Protein AF-A0A7S7L584-F1 (afdb_monomer_lite)

Organism: NCBI:txid1532552

Secondary structure (DSSP, 8-state):
-EEEEEEETTEEEEEEE-TTS-HHHHHHHTT-----S-SSSSS-TTEEEEEES-EEE-S-S-TTTS-HHHHHTTEEEGGGEEESS-EEEE----------------HHHHHHHS-EETTEE------HHHHHHHHHHHHHHHHHTT---EEEEEETT--EEEEEE-TT--THHHHHHHHHHHHHHHHS--HHHHHHHHTT-HHHHHHHTTSTT---SSSEEEEEETTEEEEEEEEESS-HHHHHHHHHHHHHHHHHHHHHTT-

pLDDT: mean 86.53, std 16.55, range [25.98, 98.88]

Foldseek 3Di:
DAWEWEDDPNDIDIWDDAQVAQQVVRCVVVVHPQFDDDLQQEPLRNKKAWPDADWDFAPRHDCVNPPPVNVVRRIGRSSGIGGPYHIYIYDDPDDDDPPPPPLPQVPVQLVVVFDDDPNDTDDDADDLVLVVQLLVQLVVLCVVVVWFKKKFKAFLVLHTSDIDGGPPFDPVRRLLQSLQFSQCSPSVDFLCCQCVVCVVPVCCNVPVVPPPSRHNAAQKHFQDDSSGRGTIMGMDRDPRVSSNSSSVSSNVSVVVVVVVVVD

Sequence (263 aa):
MYKINFEYADETYEYTCQSEEDVLSAARKNFIPLPTGCRRGGCGMCKVKVVEGKFEHDPLYSKDALTDEEVKEKYALACKVYPSSNIKMVINSSKKEEKKVTPKTNMTNALKDSKWNGGIYERPVLTQKIAARMLDSACQKAKELGILINVAIVDDGANLKSFTRMDESPLLSGTIAQNKAYTAASFGVPTHDWYPMIKDEPSLLHGIVHTDRLVVFGGGIPIKLNGFIIGGIGVSGGTADQDINCASAGLKVFESIIKEERS

Radius of gyration: 25.2 Å; chains: 1; bounding box: 70×31×60 Å

Structure (mmCIF, N/CA/C/O backbone):
data_AF-A0A7S7L584-F1
#
_entry.id   AF-A0A7S7L584-F1
#
loop_
_atom_site.group_PDB
_atom_site.id
_atom_site.type_symbol
_atom_site.label_atom_id
_atom_site.label_alt_id
_atom_site.label_comp_id
_atom_site.label_asym_id
_atom_site.label_entity_id
_atom_site.label_seq_id
_atom_site.pdbx_PDB_ins_code
_atom_site.Cartn_x
_atom_site.Cartn_y
_atom_site.Cartn_z
_atom_site.occupancy
_atom_site.B_iso_or_equiv
_atom_site.auth_seq_id
_atom_site.auth_comp_id
_atom_site.auth_asym_id
_atom_site.auth_atom_id
_atom_site.pdbx_PDB_model_num
ATOM 1 N N . MET A 1 1 ? -45.407 7.959 -20.327 1.00 80.06 1 MET A N 1
ATOM 2 C CA . MET A 1 1 ? -44.725 7.552 -19.080 1.00 80.06 1 MET A CA 1
ATOM 3 C C . MET A 1 1 ? -45.226 6.163 -18.726 1.00 80.06 1 MET A C 1
ATOM 5 O O . MET A 1 1 ? -46.435 5.976 -18.676 1.00 80.06 1 MET A O 1
ATOM 9 N N . TYR A 1 2 ? -44.323 5.202 -18.571 1.00 89.62 2 TYR A N 1
ATOM 10 C CA . TYR A 1 2 ? -44.627 3.785 -18.375 1.00 89.62 2 TYR A CA 1
ATOM 11 C C . TYR A 1 2 ? -44.161 3.325 -16.999 1.00 89.62 2 TYR A C 1
ATOM 13 O O . TYR A 1 2 ? -43.173 3.839 -16.474 1.00 89.62 2 TYR A O 1
ATOM 21 N N . LYS A 1 3 ? -44.871 2.358 -16.421 1.00 89.94 3 LYS A N 1
ATOM 22 C CA . LYS A 1 3 ? -44.512 1.740 -15.144 1.00 89.94 3 LYS A CA 1
ATOM 23 C C . LYS A 1 3 ? -43.586 0.554 -15.369 1.00 89.94 3 LYS A C 1
ATOM 25 O O . LYS A 1 3 ? -43.881 -0.310 -16.197 1.00 89.94 3 LYS A O 1
ATOM 30 N N . ILE A 1 4 ? -42.496 0.515 -14.615 1.00 91.44 4 ILE A N 1
ATOM 31 C CA . ILE A 1 4 ? -41.537 -0.580 -14.609 1.00 91.44 4 ILE A CA 1
ATOM 32 C C . ILE A 1 4 ? -41.582 -1.257 -13.245 1.00 91.44 4 ILE A C 1
ATOM 34 O O . ILE A 1 4 ? -41.363 -0.609 -12.224 1.00 91.44 4 ILE A O 1
ATOM 38 N N . ASN A 1 5 ? -41.841 -2.562 -13.258 1.00 90.44 5 ASN A N 1
ATOM 39 C CA . ASN A 1 5 ? -41.768 -3.433 -12.094 1.00 90.44 5 ASN A CA 1
ATOM 40 C C . ASN A 1 5 ? -40.500 -4.276 -12.185 1.00 90.44 5 ASN A C 1
ATOM 42 O O . ASN A 1 5 ? -40.314 -5.016 -13.154 1.00 90.44 5 ASN A O 1
ATOM 46 N N . PHE A 1 6 ? -39.633 -4.151 -11.189 1.00 89.75 6 PHE A N 1
ATOM 47 C CA . PHE A 1 6 ? -38.354 -4.842 -11.111 1.00 89.75 6 PHE A CA 1
ATOM 48 C C . PHE A 1 6 ? -38.295 -5.705 -9.853 1.00 89.75 6 PHE A C 1
ATOM 50 O O . PHE A 1 6 ? -38.446 -5.188 -8.751 1.00 89.75 6 PHE A O 1
ATOM 57 N N . GLU A 1 7 ? -38.064 -7.006 -10.019 1.00 85.88 7 GLU A N 1
ATOM 58 C CA . GLU A 1 7 ? -37.896 -7.942 -8.901 1.00 85.88 7 GLU A CA 1
ATOM 59 C C . GLU A 1 7 ? -36.418 -8.330 -8.755 1.00 85.88 7 GLU A C 1
ATOM 61 O O . GLU A 1 7 ? -35.783 -8.802 -9.709 1.00 85.88 7 GLU A O 1
ATOM 66 N N . TYR A 1 8 ? -35.873 -8.128 -7.553 1.00 82.94 8 TYR A N 1
ATOM 67 C CA . TYR A 1 8 ? -34.488 -8.439 -7.209 1.00 82.94 8 TYR A CA 1
ATOM 68 C C . TYR A 1 8 ? -34.366 -8.845 -5.739 1.00 82.94 8 TYR A C 1
ATOM 70 O O . TYR A 1 8 ? -34.824 -8.116 -4.867 1.00 82.94 8 TYR A O 1
ATOM 78 N N . ALA A 1 9 ? -33.716 -9.986 -5.475 1.00 71.38 9 ALA A N 1
ATOM 79 C CA . ALA A 1 9 ? -33.442 -10.491 -4.123 1.00 71.38 9 ALA A CA 1
ATOM 80 C C . ALA A 1 9 ? -34.679 -10.493 -3.194 1.00 71.38 9 ALA A C 1
ATOM 82 O O . ALA A 1 9 ? -34.610 -10.018 -2.066 1.00 71.38 9 ALA A O 1
ATOM 83 N N . ASP A 1 10 ? -35.805 -11.011 -3.700 1.00 72.19 10 ASP A N 1
ATOM 84 C CA . ASP A 1 10 ? -37.107 -11.097 -3.016 1.00 72.19 10 ASP A CA 1
ATOM 85 C C . ASP A 1 10 ? -37.799 -9.750 -2.709 1.00 72.19 10 ASP A C 1
ATOM 87 O O . ASP A 1 10 ? -38.872 -9.724 -2.106 1.00 72.19 10 ASP A O 1
ATOM 91 N N . GLU A 1 11 ? -37.257 -8.631 -3.198 1.00 78.94 11 GLU A N 1
ATOM 92 C CA . GLU A 1 11 ? -37.883 -7.308 -3.144 1.00 78.94 11 GLU A CA 1
ATOM 93 C C . GLU A 1 11 ? -38.442 -6.895 -4.515 1.00 78.94 11 GLU A C 1
ATOM 95 O O . GLU A 1 11 ? -37.878 -7.204 -5.570 1.00 78.94 11 GLU A O 1
ATOM 100 N N . THR A 1 12 ? -39.576 -6.184 -4.508 1.00 84.44 12 THR A N 1
ATOM 101 C CA . THR A 1 12 ? -40.207 -5.631 -5.716 1.00 84.44 12 THR A CA 1
ATOM 102 C C . THR A 1 12 ? -40.122 -4.113 -5.700 1.00 84.44 12 THR A C 1
ATOM 104 O O . THR A 1 12 ? -40.563 -3.464 -4.754 1.00 84.44 12 THR A O 1
ATOM 107 N N . TYR A 1 13 ? -39.601 -3.548 -6.783 1.00 86.94 13 TYR A N 1
ATOM 108 C CA . TYR A 1 13 ? -39.442 -2.117 -6.979 1.00 86.94 13 TYR A CA 1
ATOM 109 C C . TYR A 1 13 ? -40.335 -1.641 -8.127 1.00 86.94 13 TYR A C 1
ATOM 111 O O . TYR A 1 13 ? -40.271 -2.189 -9.229 1.00 86.94 13 TYR A O 1
ATOM 119 N N . GLU A 1 14 ? -41.130 -0.596 -7.892 1.00 89.88 14 GLU A N 1
ATOM 120 C CA . GLU A 1 14 ? -41.936 0.070 -8.923 1.00 89.88 14 GLU A CA 1
ATOM 121 C C . GLU A 1 14 ? -41.376 1.474 -9.182 1.00 89.88 14 GLU A C 1
ATOM 123 O O . GLU A 1 14 ? -41.154 2.249 -8.252 1.00 89.88 14 GLU A O 1
ATOM 128 N N . TYR A 1 15 ? -41.151 1.815 -10.450 1.00 91.38 15 TYR A N 1
ATOM 129 C CA . TYR A 1 15 ? -40.732 3.158 -10.855 1.00 91.38 15 TYR A CA 1
ATOM 130 C C . TYR A 1 15 ? -41.269 3.525 -12.237 1.00 91.38 15 TYR A C 1
ATOM 132 O O . TYR A 1 15 ? -41.696 2.677 -13.021 1.00 91.38 15 TYR A O 1
ATOM 140 N N . THR A 1 16 ? -41.256 4.818 -12.550 1.00 89.56 16 THR A N 1
ATOM 141 C CA . THR A 1 16 ? -41.730 5.336 -13.837 1.00 89.56 16 THR A CA 1
ATOM 142 C C . THR A 1 16 ? -40.578 5.634 -14.787 1.00 89.56 16 THR A C 1
ATOM 144 O O . THR A 1 16 ? -39.579 6.229 -14.387 1.00 89.56 16 THR A O 1
ATOM 147 N N . CYS A 1 17 ? -40.753 5.291 -16.061 1.00 89.69 17 CYS A N 1
ATOM 148 C CA . CYS A 1 17 ? -39.787 5.514 -17.133 1.00 89.69 17 CYS A CA 1
ATOM 149 C C . CYS A 1 17 ? -40.459 6.207 -18.337 1.00 89.69 17 CYS A C 1
ATOM 151 O O . CYS A 1 17 ? -41.650 6.015 -18.606 1.00 89.69 17 CYS A O 1
ATOM 153 N N . GLN A 1 18 ? -39.725 7.065 -19.047 1.00 88.25 18 GLN A N 1
ATOM 154 C CA . GLN A 1 18 ? -40.188 7.706 -20.287 1.00 88.25 18 GLN A CA 1
ATOM 155 C C . GLN A 1 18 ? -39.797 6.859 -21.510 1.00 88.25 18 GLN A C 1
ATOM 157 O O . GLN A 1 18 ? -38.894 6.042 -21.413 1.00 88.25 18 GLN A O 1
ATOM 162 N N . SER A 1 19 ? -40.456 7.042 -22.660 1.00 86.50 19 SER A N 1
ATOM 163 C CA . SER A 1 19 ? -40.117 6.306 -23.898 1.00 86.50 19 SER A CA 1
ATOM 164 C C . SER A 1 19 ? -38.712 6.612 -24.418 1.00 86.50 19 SER A C 1
ATOM 166 O O . SER A 1 19 ? -38.097 5.765 -25.048 1.00 86.50 19 SER A O 1
ATOM 168 N N . GLU A 1 20 ? -38.217 7.824 -24.170 1.00 84.94 20 GLU A N 1
ATOM 169 C CA . GLU A 1 20 ? -36.922 8.319 -24.661 1.00 84.94 20 GLU A CA 1
ATOM 170 C C . GLU A 1 20 ? -35.765 8.031 -23.689 1.00 84.94 20 GLU A C 1
ATOM 172 O O . GLU A 1 20 ? -34.610 8.346 -23.970 1.00 84.94 20 GLU A O 1
ATOM 177 N N . GLU A 1 21 ? -36.064 7.448 -22.527 1.00 89.38 21 GLU A N 1
ATOM 178 C CA . GLU A 1 21 ? -35.088 7.137 -21.489 1.00 89.38 21 GLU A CA 1
ATOM 179 C C . GLU A 1 21 ? -34.921 5.624 -21.359 1.00 89.38 21 GLU A C 1
ATOM 181 O O . GLU A 1 21 ? -35.897 4.875 -21.385 1.00 89.38 21 GLU A O 1
ATOM 186 N N . ASP A 1 22 ? -33.676 5.170 -21.191 1.00 91.38 22 ASP A N 1
ATOM 187 C CA . ASP A 1 22 ? -33.427 3.761 -20.934 1.00 91.38 22 ASP A CA 1
ATOM 188 C C . ASP A 1 22 ? -33.890 3.379 -19.524 1.00 91.38 22 ASP A C 1
ATOM 190 O O . ASP A 1 22 ? -33.763 4.138 -18.554 1.00 91.38 22 ASP A O 1
ATOM 194 N N . VAL A 1 23 ? -34.410 2.162 -19.402 1.00 91.56 23 VAL A N 1
ATOM 195 C CA . VAL A 1 23 ? -35.004 1.671 -18.157 1.00 91.56 23 VAL A CA 1
ATOM 196 C C . VAL A 1 23 ? -34.008 1.713 -16.990 1.00 91.56 23 VAL A C 1
ATOM 198 O O . VAL A 1 23 ? -34.390 2.009 -15.856 1.00 91.56 23 VAL A O 1
ATOM 201 N N . LEU A 1 24 ? -32.714 1.519 -17.254 1.00 91.62 24 LEU A N 1
ATOM 202 C CA . LEU A 1 24 ? -31.688 1.631 -16.225 1.00 91.62 24 LEU A CA 1
ATOM 203 C C . LEU A 1 24 ? -31.464 3.075 -15.735 1.00 91.62 24 LEU A C 1
ATOM 205 O O . LEU A 1 24 ? -31.286 3.294 -14.533 1.00 91.62 24 LEU A O 1
ATOM 209 N N . SER A 1 25 ? -31.420 4.064 -16.625 1.00 90.00 25 SER A N 1
ATOM 210 C CA . SER A 1 25 ? -31.273 5.467 -16.217 1.00 90.00 25 SER A CA 1
ATOM 211 C C . SER A 1 25 ? -32.474 5.929 -15.384 1.00 90.00 25 SER A C 1
ATOM 213 O O . SER A 1 25 ? -32.278 6.563 -14.342 1.00 90.00 25 SER A O 1
ATOM 215 N N . ALA A 1 26 ? -33.688 5.498 -15.746 1.00 90.75 26 ALA A N 1
ATOM 216 C CA . ALA A 1 26 ? -34.889 5.743 -14.949 1.00 90.75 26 ALA A CA 1
ATOM 217 C C . ALA A 1 26 ? -34.834 5.056 -13.570 1.00 90.75 26 ALA A C 1
ATOM 219 O O . ALA A 1 26 ? -35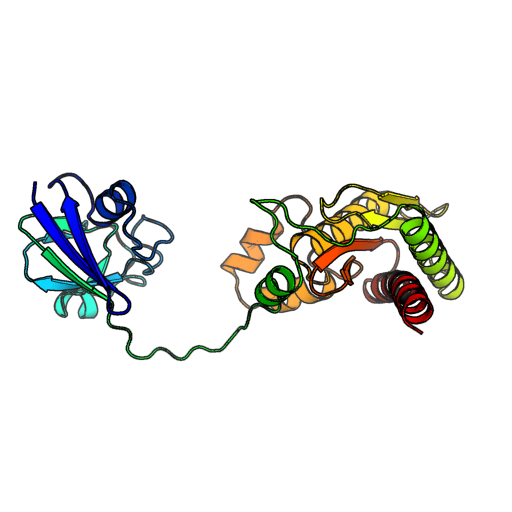.175 5.684 -12.565 1.00 90.75 26 ALA A O 1
ATOM 220 N N . ALA A 1 27 ? -34.343 3.814 -13.490 1.00 90.00 27 ALA A N 1
ATOM 221 C CA . ALA A 1 27 ? -34.142 3.109 -12.221 1.00 90.00 27 ALA A CA 1
ATOM 222 C C . ALA A 1 27 ? -33.223 3.902 -11.278 1.00 90.00 27 ALA A C 1
ATOM 224 O O . ALA A 1 27 ? -33.547 4.120 -10.113 1.00 90.00 27 ALA A O 1
ATOM 225 N N . ARG A 1 28 ? -32.104 4.419 -11.801 1.00 87.06 28 ARG A N 1
ATOM 226 C CA . ARG A 1 28 ? -31.131 5.197 -11.020 1.00 87.06 28 ARG A CA 1
ATOM 227 C C . ARG A 1 28 ? -31.685 6.521 -10.506 1.00 87.06 28 ARG A C 1
ATOM 229 O O . ARG A 1 28 ? -31.410 6.871 -9.364 1.00 87.06 28 ARG A O 1
ATOM 236 N N . LYS A 1 29 ? -32.470 7.242 -11.316 1.00 87.38 29 LYS A N 1
ATOM 237 C CA . LYS A 1 29 ? -33.148 8.477 -10.874 1.00 87.38 29 LYS A CA 1
ATOM 238 C C . LYS A 1 29 ? -34.097 8.228 -9.699 1.00 87.38 29 LYS A C 1
ATOM 240 O O . LYS A 1 29 ? -34.276 9.112 -8.872 1.00 87.38 29 LYS A O 1
ATOM 245 N N . ASN A 1 30 ? -34.668 7.028 -9.630 1.00 85.81 30 ASN A N 1
ATOM 246 C CA . ASN A 1 30 ? -35.575 6.598 -8.569 1.00 85.81 30 ASN A CA 1
ATOM 247 C C . ASN A 1 30 ? -34.870 5.774 -7.473 1.00 85.81 30 ASN A C 1
ATOM 249 O O . ASN A 1 30 ? -35.544 5.143 -6.669 1.00 85.81 30 ASN A O 1
ATOM 253 N N . PHE A 1 31 ? -33.530 5.776 -7.431 1.00 84.00 31 PHE A N 1
ATOM 254 C CA . PHE A 1 31 ? -32.716 5.054 -6.441 1.00 84.00 31 PHE A CA 1
ATOM 255 C C . PHE A 1 31 ? -32.965 3.532 -6.381 1.00 84.00 31 PHE A C 1
ATOM 257 O O . PHE A 1 31 ? -32.746 2.903 -5.349 1.00 84.00 31 PHE A O 1
ATOM 264 N N . ILE A 1 32 ? -33.375 2.923 -7.498 1.00 86.94 32 ILE A N 1
ATOM 265 C CA . ILE A 1 32 ? -33.617 1.479 -7.601 1.00 86.94 32 ILE A CA 1
ATOM 266 C C . ILE A 1 32 ? -32.295 0.733 -7.865 1.00 86.94 32 ILE A C 1
ATOM 268 O O . ILE A 1 32 ? -31.560 1.104 -8.792 1.00 86.94 32 ILE A O 1
ATOM 272 N N . PRO A 1 33 ? -31.972 -0.329 -7.099 1.00 83.44 33 PRO A N 1
ATOM 273 C CA . PRO A 1 33 ? -30.675 -1.006 -7.144 1.00 83.44 33 PRO A CA 1
ATOM 274 C C . PRO A 1 33 ? -30.554 -1.991 -8.321 1.00 83.44 33 PRO A C 1
ATOM 276 O O . PRO A 1 33 ? -30.432 -3.200 -8.142 1.00 83.44 33 PRO A O 1
ATOM 279 N N . LEU A 1 34 ? -30.558 -1.481 -9.556 1.00 85.50 34 LEU A N 1
ATOM 280 C CA . LEU A 1 34 ? -30.311 -2.299 -10.747 1.00 85.50 34 LEU A CA 1
ATOM 281 C C . LEU A 1 34 ? -28.789 -2.486 -10.957 1.00 85.50 34 LEU A C 1
ATOM 283 O O . LEU A 1 34 ? -28.059 -1.487 -10.995 1.00 85.50 34 LEU A O 1
ATOM 287 N N . PRO A 1 35 ? -28.271 -3.721 -11.114 1.00 83.00 35 PRO A N 1
ATOM 288 C CA . PRO A 1 35 ? -26.843 -3.957 -11.324 1.00 83.00 35 PRO A CA 1
ATOM 289 C C . PRO A 1 35 ? -26.310 -3.255 -12.580 1.00 83.00 35 PRO A C 1
ATOM 291 O O . PRO A 1 35 ? -26.890 -3.323 -13.663 1.00 83.00 35 PRO A O 1
ATOM 294 N N . THR A 1 36 ? -25.184 -2.548 -12.458 1.00 80.69 36 THR A N 1
ATOM 295 C CA . THR A 1 36 ? -24.662 -1.705 -13.542 1.00 80.69 36 THR A CA 1
ATOM 296 C C . THR A 1 36 ? -23.157 -1.720 -13.672 1.00 80.69 36 THR A C 1
ATOM 298 O O . THR A 1 36 ? -22.441 -1.706 -12.682 1.00 80.69 36 THR A O 1
ATOM 301 N N . GLY A 1 37 ? -22.687 -1.665 -14.921 1.00 85.38 37 GLY A N 1
ATOM 302 C CA . GLY A 1 37 ? -21.274 -1.497 -15.264 1.00 85.38 37 GLY A CA 1
ATOM 303 C C . GLY A 1 37 ? -21.080 -0.426 -16.328 1.00 85.38 37 GLY A C 1
ATOM 304 O O . GLY A 1 37 ? -21.259 0.758 -16.066 1.00 85.38 37 GLY A O 1
ATOM 305 N N . CYS A 1 38 ? -20.762 -0.844 -17.555 1.00 82.88 38 CYS A N 1
ATOM 306 C CA . CYS A 1 38 ? -20.349 0.040 -18.651 1.00 82.88 38 CYS A CA 1
ATOM 307 C C . CYS A 1 38 ? -21.412 1.035 -19.160 1.00 82.88 38 CYS A C 1
ATOM 309 O O . CYS A 1 38 ? -21.044 2.028 -19.779 1.00 82.88 38 CYS A O 1
ATOM 311 N N . ARG A 1 39 ? -22.715 0.756 -18.968 1.00 84.00 39 ARG A N 1
ATOM 312 C CA . ARG A 1 39 ? -23.865 1.531 -19.503 1.00 84.00 39 ARG A CA 1
ATOM 313 C C . ARG A 1 39 ? -23.889 1.731 -21.028 1.00 84.00 39 ARG A C 1
ATOM 315 O O . ARG A 1 39 ? -24.582 2.609 -21.525 1.00 84.00 39 ARG A O 1
ATOM 322 N N . ARG A 1 40 ? -23.123 0.940 -21.777 1.00 84.31 40 ARG A N 1
ATOM 323 C CA . ARG A 1 40 ? -23.012 1.031 -23.244 1.00 84.31 40 ARG A CA 1
ATOM 324 C C . ARG A 1 40 ? -23.358 -0.279 -23.953 1.00 84.31 40 ARG A C 1
ATOM 326 O O . ARG A 1 40 ? -23.063 -0.427 -25.127 1.00 84.31 40 ARG A O 1
ATOM 333 N N . GLY A 1 41 ? -23.957 -1.236 -23.244 1.00 79.88 41 GLY A N 1
ATOM 334 C CA . GLY A 1 41 ? -24.303 -2.547 -23.799 1.00 79.88 41 GLY A CA 1
ATOM 335 C C . GLY A 1 41 ? -23.126 -3.523 -23.956 1.00 79.88 41 GLY A C 1
ATOM 336 O O . GLY A 1 41 ? -23.246 -4.491 -24.694 1.00 79.88 41 GLY A O 1
ATOM 337 N N . GLY A 1 42 ? -21.988 -3.282 -23.291 1.00 80.88 42 GLY A N 1
ATOM 338 C CA . GLY A 1 42 ? -20.769 -4.098 -23.432 1.00 80.88 42 GLY A CA 1
ATOM 339 C C . GLY A 1 42 ? -20.471 -5.093 -22.300 1.00 80.88 42 GLY A C 1
ATOM 340 O O . GLY A 1 42 ? -19.861 -6.118 -22.553 1.00 80.88 42 GLY A O 1
ATOM 341 N N . CYS A 1 43 ? -20.879 -4.824 -21.052 1.00 80.88 43 CYS A N 1
ATOM 342 C CA . CYS A 1 43 ? -20.451 -5.616 -19.882 1.00 80.88 43 CYS A CA 1
ATOM 343 C C . CYS A 1 43 ? -21.464 -6.661 -19.391 1.00 80.88 43 CYS A C 1
ATOM 345 O O . CYS A 1 43 ? -21.170 -7.381 -18.445 1.00 80.88 43 CYS A O 1
ATOM 347 N N . GLY A 1 44 ? -22.700 -6.663 -19.899 1.00 82.25 44 GLY A N 1
ATOM 348 C CA . GLY A 1 44 ? -23.749 -7.610 -19.485 1.00 82.25 44 GLY A CA 1
ATOM 349 C C . GLY A 1 44 ? -24.290 -7.471 -18.049 1.00 82.25 44 GLY A C 1
ATOM 350 O O . GLY A 1 44 ? -25.319 -8.056 -17.750 1.00 82.25 44 GLY A O 1
ATOM 351 N N . MET A 1 45 ? -23.667 -6.681 -17.163 1.00 85.06 45 MET A N 1
ATOM 352 C CA . MET A 1 45 ? -24.110 -6.552 -15.758 1.00 85.06 45 MET A CA 1
ATOM 353 C C . MET A 1 45 ? -25.570 -6.111 -15.573 1.00 85.06 45 MET A C 1
ATOM 355 O O . MET A 1 45 ? -26.211 -6.554 -14.634 1.00 85.06 45 MET A O 1
ATOM 359 N N . CYS A 1 46 ? -26.122 -5.288 -16.468 1.00 86.50 46 CYS A N 1
ATOM 360 C CA . CYS A 1 46 ? -27.526 -4.862 -16.402 1.00 86.50 46 CYS A CA 1
ATOM 361 C C . CYS A 1 46 ? -28.491 -5.820 -17.124 1.00 86.50 46 CYS A C 1
ATOM 363 O O . CYS A 1 46 ? -29.542 -5.385 -17.601 1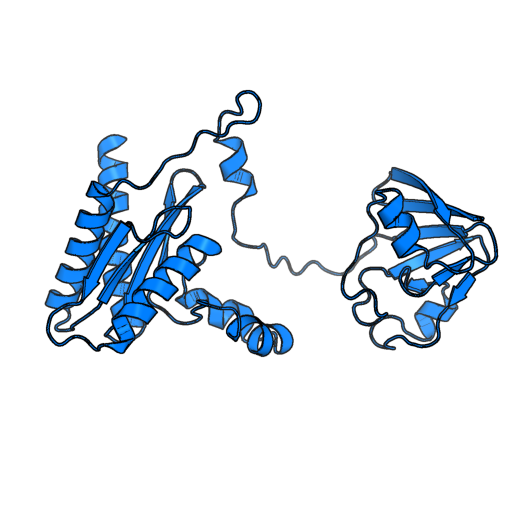.00 86.50 46 CYS A O 1
ATOM 365 N N . LYS A 1 47 ? -28.105 -7.087 -17.314 1.00 90.19 47 LYS A N 1
ATOM 366 C CA . LYS A 1 47 ? -28.938 -8.089 -17.981 1.00 90.19 47 LYS A CA 1
ATOM 367 C C . LYS A 1 47 ? -30.128 -8.433 -17.095 1.00 90.19 47 LYS A C 1
ATOM 369 O O . LYS A 1 47 ? -29.969 -8.824 -15.943 1.00 90.19 47 LYS A O 1
ATOM 374 N N . VAL A 1 48 ? -31.315 -8.299 -17.665 1.00 89.88 48 VAL A N 1
ATOM 375 C CA . VAL A 1 48 ? -32.592 -8.596 -17.020 1.00 89.88 48 VAL A CA 1
ATOM 376 C C . VAL A 1 48 ? -33.426 -9.463 -17.949 1.00 89.88 48 VAL A C 1
ATOM 378 O O . VAL A 1 48 ? -33.270 -9.408 -19.170 1.00 89.88 48 VAL A O 1
ATOM 381 N N . LYS A 1 49 ? -34.323 -10.264 -17.382 1.00 90.88 49 LYS A N 1
ATOM 382 C CA . LYS A 1 49 ? -35.329 -10.992 -18.151 1.00 90.88 49 LYS A CA 1
ATOM 383 C C . LYS A 1 49 ? -36.631 -10.212 -18.122 1.00 90.88 49 LYS A C 1
ATOM 385 O O . LYS A 1 49 ? -37.144 -9.922 -17.043 1.00 90.88 49 LYS A O 1
ATOM 390 N N . VAL A 1 50 ? -37.175 -9.887 -19.289 1.00 89.62 50 VAL A N 1
ATOM 391 C CA . VAL A 1 50 ? -38.474 -9.220 -19.399 1.00 89.62 50 VAL A CA 1
ATOM 392 C C . VAL A 1 50 ? -39.569 -10.282 -19.431 1.00 89.62 50 VAL A C 1
ATOM 394 O O . VAL A 1 50 ? -39.686 -11.056 -20.381 1.00 89.62 50 VAL A O 1
ATOM 397 N N . VAL A 1 51 ? -40.362 -10.334 -18.363 1.00 87.31 51 VAL A N 1
ATOM 398 C CA . VAL A 1 51 ? -41.456 -11.299 -18.196 1.00 87.31 51 VAL A CA 1
ATOM 399 C C . VAL A 1 51 ? -42.704 -10.802 -18.921 1.00 87.31 51 VAL A C 1
ATOM 401 O O . VAL A 1 51 ? -43.346 -11.564 -19.644 1.00 87.31 51 VAL A O 1
ATOM 404 N N . GLU A 1 52 ? -42.999 -9.506 -18.798 1.00 87.00 52 GLU A N 1
ATOM 405 C CA . GLU A 1 52 ? -44.175 -8.871 -19.395 1.00 87.00 52 GLU A CA 1
ATOM 406 C C . GLU A 1 52 ? -43.842 -7.484 -19.946 1.00 87.00 52 GLU A C 1
ATOM 408 O O . GLU A 1 52 ? -42.954 -6.795 -19.442 1.00 87.00 52 GLU A O 1
ATOM 413 N N . GLY A 1 53 ? -44.599 -7.062 -20.957 1.00 88.00 53 GLY A N 1
ATOM 414 C CA . GLY A 1 53 ? -44.460 -5.755 -21.593 1.00 88.00 53 GLY A CA 1
ATOM 415 C C . GLY A 1 53 ? -43.782 -5.790 -22.960 1.00 88.00 53 GLY A C 1
ATOM 416 O O . GLY A 1 53 ? -43.244 -6.806 -23.401 1.00 88.00 53 GLY A O 1
ATOM 417 N N . LYS A 1 54 ? -43.850 -4.650 -23.646 1.00 86.38 54 LYS A N 1
ATOM 418 C CA . LYS A 1 54 ? -43.207 -4.368 -24.926 1.00 86.38 54 LYS A CA 1
ATOM 419 C C . LYS A 1 54 ? -42.112 -3.331 -24.712 1.00 86.38 54 LYS A C 1
ATOM 421 O O . LYS A 1 54 ? -42.279 -2.368 -23.960 1.00 86.38 54 LYS A O 1
ATOM 426 N N . PHE A 1 55 ? -40.995 -3.547 -25.386 1.00 89.31 55 PHE A N 1
ATOM 427 C CA . PHE A 1 55 ? -39.846 -2.663 -25.343 1.00 89.31 55 PHE A CA 1
ATOM 428 C C . PHE A 1 55 ? -39.138 -2.650 -26.688 1.00 89.31 55 PHE A C 1
ATOM 430 O O . PHE A 1 55 ? -39.246 -3.594 -27.471 1.00 89.31 55 PHE A O 1
ATOM 437 N N . GLU A 1 56 ? -38.403 -1.577 -26.923 1.00 86.06 56 GLU A N 1
ATOM 438 C CA . GLU A 1 56 ? -37.456 -1.455 -28.016 1.00 86.06 56 GLU A CA 1
ATOM 439 C C . GLU A 1 56 ? -36.048 -1.636 -27.462 1.00 86.06 56 GLU A C 1
ATOM 441 O O . GLU A 1 56 ? -35.703 -1.123 -26.394 1.00 86.06 56 GLU A O 1
ATOM 446 N N . HIS A 1 57 ? -35.248 -2.420 -28.175 1.00 82.25 57 HIS A N 1
ATOM 447 C CA . HIS A 1 57 ? -33.856 -2.646 -27.830 1.00 82.25 57 HIS A CA 1
ATOM 448 C C . HIS A 1 57 ? -32.986 -1.844 -28.790 1.00 82.25 57 HIS A C 1
ATOM 450 O O . HIS A 1 57 ? -33.088 -2.016 -30.004 1.00 82.25 57 HIS A O 1
ATOM 456 N N . ASP A 1 58 ? -32.111 -0.996 -28.256 1.00 82.31 58 ASP A N 1
ATOM 457 C CA . ASP A 1 58 ? -31.104 -0.310 -29.064 1.00 82.31 58 ASP A CA 1
ATOM 458 C C . ASP A 1 58 ? -30.183 -1.372 -29.698 1.00 82.31 58 ASP A C 1
ATOM 460 O O . ASP A 1 58 ? -29.648 -2.210 -28.965 1.00 82.31 58 ASP A O 1
ATOM 464 N N . PRO A 1 59 ? -30.017 -1.402 -31.035 1.00 75.06 59 PRO A N 1
ATOM 465 C CA . PRO A 1 59 ? -29.232 -2.426 -31.725 1.00 75.06 59 PRO A CA 1
ATOM 466 C C . PRO A 1 59 ? -27.724 -2.339 -31.440 1.00 75.06 59 PRO A C 1
ATOM 468 O O . PRO A 1 59 ? -26.987 -3.267 -31.768 1.00 75.06 59 PRO A O 1
ATOM 471 N N . LEU A 1 60 ? -27.241 -1.251 -30.830 1.00 77.38 60 LEU A N 1
ATOM 472 C CA . LEU A 1 60 ? -25.828 -1.045 -30.516 1.00 77.38 60 LEU A CA 1
ATOM 473 C C . LEU A 1 60 ? -25.456 -1.659 -29.157 1.00 77.38 60 LEU A C 1
ATOM 475 O O . LEU A 1 60 ? -25.415 -0.975 -28.128 1.00 77.38 60 LEU A O 1
ATOM 479 N N . TYR A 1 61 ? -25.144 -2.955 -29.156 1.00 80.88 61 TYR A N 1
ATOM 480 C CA . TYR A 1 61 ? -24.614 -3.685 -27.999 1.00 80.88 61 TYR A CA 1
ATOM 481 C C . TYR A 1 61 ? -23.659 -4.808 -28.426 1.00 80.88 61 TYR A C 1
ATOM 483 O O . TYR A 1 61 ? -23.635 -5.219 -29.584 1.00 80.88 61 TYR A O 1
ATOM 491 N N . SER A 1 62 ? -22.841 -5.293 -27.488 1.00 78.00 62 SER A N 1
ATOM 492 C CA . SER A 1 62 ? -21.942 -6.418 -27.755 1.00 78.00 62 SER A CA 1
ATOM 493 C C . SER A 1 62 ? -22.709 -7.738 -27.722 1.00 78.00 62 SER A C 1
ATOM 495 O O . SER A 1 62 ? -23.422 -8.012 -26.753 1.00 78.00 62 SER A O 1
ATOM 497 N N . LYS A 1 63 ? -22.488 -8.595 -28.725 1.00 79.25 63 LYS A N 1
ATOM 498 C CA . LYS A 1 63 ? -23.013 -9.970 -28.744 1.00 79.25 63 LYS A CA 1
ATOM 499 C C . LYS A 1 63 ? -22.449 -10.843 -27.619 1.00 79.25 63 LYS A C 1
ATOM 501 O O . LYS A 1 63 ? -23.084 -11.821 -27.241 1.00 79.25 63 LYS A O 1
ATOM 506 N N . ASP A 1 64 ? -21.314 -10.453 -27.038 1.00 75.88 64 ASP A N 1
ATOM 507 C CA . ASP A 1 64 ? -20.756 -11.107 -25.848 1.00 75.88 64 ASP A CA 1
ATOM 508 C C . ASP A 1 64 ? -21.564 -10.775 -24.581 1.00 75.88 64 ASP A C 1
ATOM 510 O O . ASP A 1 64 ? -21.582 -11.542 -23.619 1.00 75.88 64 ASP A O 1
ATOM 514 N N . ALA A 1 65 ? -22.240 -9.619 -24.563 1.00 75.62 65 ALA A N 1
ATOM 515 C CA . ALA A 1 65 ? -23.039 -9.166 -23.427 1.00 75.62 65 ALA A CA 1
ATOM 516 C C . ALA A 1 65 ? -24.472 -9.714 -23.457 1.00 75.62 65 ALA A C 1
ATOM 518 O O . ALA A 1 65 ? -25.035 -9.995 -22.395 1.00 75.62 65 ALA A O 1
ATOM 519 N N . LEU A 1 66 ? -25.056 -9.844 -24.649 1.00 79.12 66 LEU A N 1
ATOM 520 C CA . LEU A 1 66 ? -26.383 -10.406 -24.880 1.00 79.12 66 LEU A CA 1
ATOM 521 C C . LEU A 1 66 ? -26.360 -11.182 -26.201 1.00 79.12 66 LEU A C 1
ATOM 523 O O . LEU A 1 66 ? -26.159 -10.588 -27.260 1.00 79.12 66 LEU A O 1
ATOM 527 N N . THR A 1 67 ? -26.534 -12.500 -26.133 1.00 82.62 67 THR A N 1
ATOM 528 C CA . THR A 1 67 ? -26.488 -13.350 -27.330 1.00 82.62 67 THR A CA 1
ATOM 529 C C . THR A 1 67 ? -27.821 -13.331 -28.078 1.00 82.62 67 THR A C 1
ATOM 531 O O . THR A 1 67 ? -28.878 -13.084 -27.496 1.00 82.62 67 THR A O 1
ATOM 534 N N . ASP A 1 68 ? -27.801 -13.659 -29.374 1.00 79.50 68 ASP A N 1
ATOM 535 C CA . ASP A 1 68 ? -29.021 -13.727 -30.196 1.00 79.50 68 ASP A CA 1
ATOM 536 C C . ASP A 1 68 ? -30.018 -14.796 -29.680 1.00 79.50 68 ASP A C 1
ATOM 538 O O . ASP A 1 68 ? -31.221 -14.713 -29.934 1.00 79.50 68 ASP A O 1
ATOM 542 N N . GLU A 1 69 ? -29.534 -15.799 -28.939 1.00 77.06 69 GLU A N 1
ATOM 543 C CA . GLU A 1 69 ? -30.355 -16.805 -28.251 1.00 77.06 69 GLU A CA 1
ATOM 544 C C . GLU A 1 69 ? -31.039 -16.222 -27.007 1.00 77.06 69 GLU A C 1
ATOM 546 O O . GLU A 1 69 ? -32.250 -16.362 -26.845 1.00 77.06 69 GLU A O 1
ATOM 551 N N . GLU A 1 70 ? -30.302 -15.480 -26.178 1.00 80.75 70 GLU A N 1
ATOM 552 C CA . GLU A 1 70 ? -30.841 -14.814 -24.988 1.00 80.75 70 GLU A CA 1
ATOM 553 C C . GLU A 1 70 ? -31.900 -13.755 -25.352 1.00 80.75 70 GLU A C 1
ATOM 555 O O . GLU A 1 70 ? -32.913 -13.625 -24.661 1.00 80.75 70 GLU A O 1
ATOM 560 N N . VAL A 1 71 ? -31.732 -13.047 -26.477 1.00 81.25 71 VAL A N 1
ATOM 561 C CA . VAL A 1 71 ? -32.749 -12.116 -27.005 1.00 81.25 71 VAL A CA 1
ATOM 562 C C . VAL A 1 71 ? -34.060 -12.845 -27.319 1.00 81.25 71 VAL A C 1
ATOM 564 O O . VAL A 1 71 ? -35.138 -12.356 -26.970 1.00 81.25 71 VAL A O 1
ATOM 567 N N . LYS A 1 72 ? -33.996 -14.038 -27.931 1.00 80.19 72 LYS A N 1
ATOM 568 C CA . LYS A 1 72 ? -35.188 -14.865 -28.210 1.00 80.19 72 LYS A CA 1
ATOM 569 C C . LYS A 1 72 ? -35.867 -15.340 -26.924 1.00 80.19 72 LYS A C 1
ATOM 571 O O . LYS A 1 72 ? -37.090 -15.457 -26.888 1.00 80.19 72 LYS A O 1
ATOM 576 N N . GLU A 1 73 ? -35.098 -15.541 -25.858 1.00 79.44 73 GLU A N 1
ATOM 577 C CA . GLU A 1 73 ? -35.594 -15.885 -24.520 1.00 79.44 73 GLU A CA 1
ATOM 578 C C . GLU A 1 73 ? -36.088 -14.679 -23.693 1.00 79.44 73 GLU A C 1
ATOM 580 O O . GLU A 1 73 ? -36.408 -14.824 -22.506 1.00 79.44 73 GLU A O 1
ATOM 585 N N . LYS A 1 74 ? -36.211 -13.500 -24.321 1.00 84.44 74 LYS A N 1
ATOM 586 C CA . LYS A 1 74 ? -36.640 -12.228 -23.713 1.00 84.44 74 LYS A CA 1
ATOM 587 C C . LYS A 1 74 ? -35.678 -11.671 -22.659 1.00 84.44 74 LYS A C 1
ATOM 589 O O . LYS A 1 74 ? -36.097 -10.925 -21.768 1.00 84.44 74 LYS A O 1
ATOM 594 N N . TYR A 1 75 ? -34.393 -11.998 -22.744 1.00 87.50 75 TYR A N 1
ATOM 595 C CA . TYR A 1 75 ? -33.376 -11.247 -22.018 1.00 87.50 75 TYR A CA 1
ATOM 596 C C . TYR A 1 75 ? -33.067 -9.945 -22.743 1.00 87.50 75 TYR A C 1
ATOM 598 O O . TYR A 1 75 ? -33.069 -9.867 -23.971 1.00 87.50 75 TYR A O 1
ATOM 606 N N . ALA A 1 76 ? -32.794 -8.913 -21.959 1.00 89.00 76 ALA A N 1
ATOM 607 C CA . ALA A 1 76 ? -32.467 -7.600 -22.467 1.00 89.00 76 ALA A CA 1
ATOM 608 C C . ALA A 1 76 ? -31.461 -6.906 -21.547 1.00 89.00 76 ALA A C 1
ATOM 610 O O . ALA A 1 76 ? -31.353 -7.209 -20.356 1.00 89.00 76 ALA A O 1
ATOM 611 N N . LEU A 1 77 ? -30.711 -5.954 -22.096 1.00 89.25 77 LEU A N 1
ATOM 612 C CA . LEU A 1 77 ? -29.801 -5.126 -21.313 1.00 89.25 77 LEU A CA 1
ATOM 613 C C . LEU A 1 77 ? -30.548 -3.871 -20.874 1.00 89.25 77 LEU A C 1
ATOM 615 O O . LEU A 1 77 ? -30.820 -3.016 -21.705 1.00 89.25 77 LEU A O 1
ATOM 619 N N . ALA A 1 78 ? -30.822 -3.700 -19.579 1.00 89.81 78 ALA A N 1
ATOM 620 C CA . ALA A 1 78 ? -31.610 -2.561 -19.090 1.00 89.81 78 ALA A CA 1
ATOM 621 C C . ALA A 1 78 ? -31.038 -1.182 -19.502 1.00 89.81 78 ALA A C 1
ATOM 623 O O . ALA A 1 78 ? -31.794 -0.227 -19.638 1.00 89.81 78 ALA A O 1
ATOM 624 N N . CYS A 1 79 ? -29.725 -1.087 -19.767 1.00 88.12 79 CYS A N 1
ATOM 625 C CA . CYS A 1 79 ? -29.064 0.119 -20.298 1.00 88.12 79 CYS A CA 1
ATOM 626 C C . CYS A 1 79 ? -29.317 0.415 -21.788 1.00 88.12 79 CYS A C 1
ATOM 628 O O . CYS A 1 79 ? -28.800 1.400 -22.308 1.00 88.12 79 CYS A O 1
ATOM 630 N N . LYS A 1 80 ? -30.032 -0.471 -22.484 1.00 89.62 80 LYS A N 1
ATOM 631 C CA . LYS A 1 80 ? -30.334 -0.431 -23.923 1.00 89.62 80 LYS A CA 1
ATOM 632 C C . LYS A 1 80 ? -31.807 -0.726 -24.214 1.00 89.62 80 LYS A C 1
ATOM 634 O O . LYS A 1 80 ? -32.166 -0.977 -25.358 1.00 89.62 80 LYS A O 1
ATOM 639 N N . VAL A 1 81 ? -32.647 -0.707 -23.181 1.00 90.19 81 VAL A N 1
ATOM 640 C CA . VAL A 1 81 ? -34.078 -1.008 -23.266 1.00 90.19 81 VAL A CA 1
ATOM 641 C C . VAL A 1 81 ? -34.865 0.276 -23.095 1.00 90.19 81 VAL A C 1
ATOM 643 O O . VAL A 1 81 ? -34.707 0.955 -22.082 1.00 90.19 81 VAL A O 1
ATOM 646 N N . TYR A 1 82 ? -35.748 0.544 -24.051 1.00 91.12 82 TYR A N 1
ATOM 647 C CA . TYR A 1 82 ? -36.661 1.680 -24.063 1.00 91.12 82 TYR A CA 1
ATOM 648 C C . TYR A 1 82 ? -38.105 1.164 -24.019 1.00 91.12 82 TYR A C 1
ATOM 650 O O . TYR A 1 82 ? -38.484 0.323 -24.840 1.00 91.12 82 TYR A O 1
ATOM 658 N N . PRO A 1 83 ? -38.928 1.585 -23.047 1.00 90.12 83 PRO A N 1
ATOM 659 C CA . PRO A 1 83 ? -40.267 1.035 -22.884 1.00 90.12 83 PRO A CA 1
ATOM 660 C C . PRO A 1 83 ? -41.258 1.583 -23.916 1.00 90.12 83 PRO A C 1
ATOM 662 O O . PRO A 1 83 ? -41.376 2.794 -24.100 1.00 90.12 83 PRO A O 1
ATOM 665 N N . SER A 1 84 ? -42.041 0.685 -24.522 1.00 88.81 84 SER A N 1
ATOM 666 C CA . SER A 1 84 ? -43.222 1.021 -25.338 1.00 88.81 84 SER A CA 1
ATOM 667 C C . SER A 1 84 ? -44.544 0.611 -24.671 1.00 88.81 84 SER A C 1
ATOM 669 O O . SER A 1 84 ? -45.626 0.962 -25.140 1.00 88.81 84 SER A O 1
ATOM 671 N N . SER A 1 85 ? -44.475 -0.094 -23.538 1.00 90.62 85 SER A N 1
ATOM 672 C CA . SER A 1 85 ? -45.581 -0.312 -22.602 1.00 90.62 85 SER A CA 1
ATOM 673 C C . SER A 1 85 ? -45.055 -0.397 -21.166 1.00 90.62 85 SER A C 1
ATOM 675 O O . SER A 1 85 ? -43.856 -0.275 -20.928 1.00 90.62 85 SER A O 1
ATOM 677 N N . ASN A 1 86 ? -45.936 -0.663 -20.196 1.00 91.44 86 ASN A N 1
ATOM 678 C CA . ASN A 1 86 ? -45.496 -1.082 -18.862 1.00 91.44 86 ASN A CA 1
ATOM 679 C C . ASN A 1 86 ? -44.697 -2.390 -18.968 1.00 91.44 86 ASN A C 1
ATOM 681 O O . ASN A 1 86 ? -45.065 -3.251 -19.775 1.00 91.44 86 ASN A O 1
ATOM 685 N N . ILE A 1 87 ? -43.624 -2.520 -18.185 1.00 90.88 87 ILE A N 1
ATOM 686 C CA . ILE A 1 87 ? -42.691 -3.655 -18.239 1.00 90.88 87 ILE A CA 1
ATOM 687 C C . ILE A 1 87 ? -42.581 -4.302 -16.864 1.00 90.88 87 ILE A C 1
ATOM 689 O O . ILE A 1 87 ? -42.419 -3.608 -15.861 1.00 90.88 87 ILE A O 1
ATOM 693 N N . LYS A 1 88 ? -42.591 -5.635 -16.831 1.00 89.94 88 LYS A N 1
ATOM 694 C CA . LYS A 1 88 ? -42.187 -6.428 -15.669 1.00 89.94 88 LYS A CA 1
ATOM 695 C C . LYS A 1 88 ? -40.897 -7.172 -15.987 1.00 89.94 88 LYS A C 1
ATOM 697 O O . LYS A 1 88 ? -40.834 -7.915 -16.968 1.00 89.94 88 LYS A O 1
ATOM 702 N N . MET A 1 89 ? -39.874 -6.979 -15.165 1.00 90.12 89 MET A N 1
ATOM 703 C CA . MET A 1 89 ? -38.553 -7.567 -15.358 1.00 90.12 89 MET A CA 1
ATOM 704 C C . MET A 1 89 ? -37.996 -8.172 -14.074 1.00 90.12 89 MET A C 1
ATOM 706 O O . MET A 1 89 ? -38.235 -7.673 -12.979 1.00 90.12 89 MET A O 1
ATOM 710 N N . VAL A 1 90 ? -37.236 -9.253 -14.234 1.00 89.00 90 VAL A N 1
ATOM 711 C CA . VAL A 1 90 ? -36.679 -10.043 -13.132 1.00 89.00 90 VAL A CA 1
ATOM 712 C C . VAL A 1 90 ? -35.214 -10.372 -13.403 1.00 89.00 90 VAL A C 1
ATOM 714 O O . VAL A 1 90 ? -34.803 -10.535 -14.558 1.00 89.00 90 VAL A O 1
ATOM 717 N N . ILE A 1 91 ? -34.417 -10.507 -12.345 1.00 84.19 91 ILE A N 1
ATOM 718 C CA . ILE A 1 91 ? -33.075 -11.097 -12.425 1.00 84.19 91 ILE A CA 1
ATOM 719 C C . ILE A 1 91 ? -33.158 -12.510 -11.865 1.00 84.19 91 ILE A C 1
ATOM 721 O O . ILE A 1 91 ? -33.360 -12.705 -10.671 1.00 84.19 91 ILE A O 1
ATOM 725 N N . ASN A 1 92 ? -33.005 -13.508 -12.738 1.00 63.28 92 ASN A N 1
ATOM 726 C CA . ASN A 1 92 ? -33.039 -14.904 -12.323 1.00 63.28 92 ASN A CA 1
ATOM 727 C C . ASN A 1 92 ? -31.694 -15.260 -11.670 1.00 63.28 92 ASN A C 1
ATOM 729 O O . ASN A 1 92 ? -30.700 -15.491 -12.362 1.00 63.28 92 ASN A O 1
ATOM 733 N N . SER A 1 93 ? -31.643 -15.287 -10.338 1.00 51.69 93 SER A N 1
ATOM 734 C CA . SER A 1 93 ? -30.506 -15.816 -9.583 1.00 51.69 93 SER A CA 1
ATOM 735 C C . SER A 1 93 ? -30.510 -17.347 -9.673 1.00 51.69 93 SER A C 1
ATOM 737 O O . SER A 1 93 ? -30.957 -18.073 -8.791 1.00 51.69 93 SER A O 1
ATOM 739 N N . SER A 1 94 ? -30.047 -17.897 -10.794 1.00 37.69 94 SER A N 1
ATOM 740 C CA . SER A 1 94 ? -29.887 -19.347 -10.937 1.00 37.69 94 SER A CA 1
ATOM 741 C C . SER A 1 94 ? -28.613 -19.683 -11.701 1.00 37.69 94 SER A C 1
ATOM 743 O O . SER A 1 94 ? -28.589 -19.688 -12.925 1.00 37.69 94 SER A O 1
ATOM 745 N N . LYS A 1 95 ? -27.577 -20.009 -10.917 1.00 36.50 95 LYS A N 1
ATOM 746 C CA . LYS A 1 95 ? -26.338 -20.723 -11.271 1.00 36.50 95 LYS A CA 1
ATOM 747 C C . LYS A 1 95 ? -25.456 -20.097 -12.362 1.00 36.50 95 LYS A C 1
ATOM 749 O O . LYS A 1 95 ? -25.536 -20.455 -13.530 1.00 36.50 95 LYS A O 1
ATOM 754 N N . LYS A 1 96 ? -24.449 -19.339 -11.922 1.00 30.73 96 LYS A N 1
ATOM 755 C CA . LYS A 1 96 ? -23.076 -19.496 -12.427 1.00 30.73 96 LYS A CA 1
ATOM 756 C C . LYS A 1 96 ? -22.135 -19.561 -11.233 1.00 30.73 96 LYS A C 1
ATOM 758 O O . LYS A 1 96 ? -22.234 -18.748 -10.322 1.00 30.73 96 LYS A O 1
ATOM 763 N N . GLU A 1 97 ? -21.318 -20.605 -11.233 1.00 28.89 97 GLU A N 1
ATOM 764 C CA . GLU A 1 97 ? -20.334 -20.947 -10.217 1.00 28.89 97 GLU A CA 1
ATOM 765 C C . GLU A 1 97 ? -19.523 -19.719 -9.807 1.00 28.89 97 GLU A C 1
ATOM 767 O O . GLU A 1 97 ? -18.694 -19.205 -10.558 1.00 28.89 97 GLU A O 1
ATOM 772 N N . GLU A 1 98 ? -19.749 -19.274 -8.575 1.00 27.53 98 GLU A N 1
ATOM 773 C CA . GLU A 1 98 ? -18.783 -18.475 -7.847 1.00 27.53 98 GLU A CA 1
ATOM 774 C C . GLU A 1 98 ? -17.517 -19.326 -7.695 1.00 27.53 98 GLU A C 1
ATOM 776 O O . GLU A 1 98 ? -17.340 -20.056 -6.716 1.00 27.53 98 GLU A O 1
ATOM 781 N N . LYS A 1 99 ? -16.568 -19.202 -8.629 1.00 25.98 99 LYS A N 1
ATOM 782 C CA . LYS A 1 99 ? -15.174 -19.241 -8.193 1.00 25.98 99 LYS A CA 1
ATOM 783 C C . LYS A 1 99 ? -15.053 -18.087 -7.212 1.00 25.98 99 LYS A C 1
ATOM 785 O O . LYS A 1 99 ? -14.937 -16.936 -7.619 1.00 25.98 99 LYS A O 1
ATOM 790 N N . LYS A 1 100 ? -15.169 -18.405 -5.920 1.00 30.09 100 LYS A N 1
ATOM 791 C CA . LYS A 1 100 ? -14.888 -17.503 -4.807 1.00 30.09 100 LYS A CA 1
ATOM 792 C C . LYS A 1 100 ? -13.452 -17.004 -4.947 1.00 30.09 100 LYS A C 1
ATOM 794 O O . LYS A 1 100 ? -12.541 -17.507 -4.301 1.00 30.09 100 LYS A O 1
ATOM 799 N N . VAL A 1 101 ? -13.251 -15.977 -5.759 1.00 33.53 101 VAL A N 1
ATOM 800 C CA . VAL A 1 101 ? -12.209 -14.998 -5.503 1.00 33.53 101 VAL A CA 1
ATOM 801 C C . VAL A 1 101 ? -12.791 -14.132 -4.401 1.00 33.53 101 VAL A C 1
ATOM 803 O O . VAL A 1 101 ? -13.395 -13.093 -4.639 1.00 33.53 101 VAL A O 1
ATOM 806 N N . THR A 1 102 ? -12.707 -14.624 -3.164 1.00 27.47 102 THR A N 1
ATOM 807 C CA . THR A 1 102 ? -12.886 -13.761 -2.000 1.00 27.47 102 THR A CA 1
ATOM 808 C C . THR A 1 102 ? -11.917 -12.593 -2.170 1.00 27.47 102 THR A C 1
ATOM 810 O O . THR A 1 102 ? -10.709 -12.853 -2.236 1.00 27.47 102 THR A O 1
ATOM 813 N N . PRO A 1 103 ? -12.378 -11.332 -2.208 1.00 31.42 103 PRO A N 1
ATOM 814 C CA . PRO A 1 103 ? -11.476 -10.222 -1.983 1.00 31.42 103 PRO A CA 1
ATOM 815 C C . PRO A 1 103 ? -10.925 -10.433 -0.571 1.00 31.42 103 PRO A C 1
ATOM 817 O O . PRO A 1 103 ? -11.677 -10.398 0.404 1.00 31.42 103 PRO A O 1
ATOM 820 N N . LYS A 1 104 ? -9.627 -10.725 -0.437 1.00 36.88 104 LYS A N 1
ATOM 821 C CA . LYS A 1 104 ? -8.941 -10.802 0.864 1.00 36.88 104 LYS A CA 1
ATOM 822 C C . LYS A 1 104 ? -8.738 -9.399 1.450 1.00 36.88 104 LYS A C 1
ATOM 824 O O . LYS A 1 104 ? -7.647 -9.037 1.883 1.00 36.88 104 LYS A O 1
ATOM 829 N N . THR A 1 105 ? -9.800 -8.611 1.501 1.00 38.25 105 THR A N 1
ATOM 830 C CA . THR A 1 105 ? -9.844 -7.342 2.214 1.00 38.25 105 THR A CA 1
ATOM 831 C C . THR A 1 105 ? -10.968 -7.432 3.230 1.00 38.25 105 THR A C 1
ATOM 833 O O . THR A 1 105 ? -12.141 -7.232 2.932 1.00 38.25 105 THR A O 1
ATOM 836 N N . ASN A 1 106 ? -10.576 -7.775 4.457 1.00 38.91 106 ASN A N 1
ATOM 837 C CA . ASN A 1 106 ? -11.404 -7.853 5.659 1.00 38.91 106 ASN A CA 1
ATOM 838 C C . ASN A 1 106 ? -11.970 -6.475 6.084 1.00 38.91 106 ASN A C 1
ATOM 840 O O . ASN A 1 106 ? -11.829 -6.093 7.242 1.00 38.91 106 ASN A O 1
ATOM 844 N N . MET A 1 107 ? -12.613 -5.705 5.200 1.00 36.16 107 MET A N 1
ATOM 845 C CA . MET A 1 107 ? -13.312 -4.481 5.629 1.00 36.16 107 MET A CA 1
ATOM 846 C C . MET A 1 107 ? -14.540 -4.795 6.496 1.00 36.16 107 MET A C 1
ATOM 848 O O . MET A 1 107 ? -14.892 -4.012 7.372 1.00 36.16 107 MET A O 1
ATOM 852 N N . THR A 1 108 ? -15.164 -5.964 6.318 1.00 44.88 108 THR A N 1
ATOM 853 C CA . THR A 1 108 ? -16.365 -6.375 7.068 1.00 44.88 108 THR A CA 1
ATOM 854 C C . THR A 1 108 ? -16.109 -6.706 8.540 1.00 44.88 108 THR A C 1
ATOM 856 O O . THR A 1 108 ? -17.060 -6.716 9.319 1.00 44.88 108 THR A O 1
ATOM 859 N N . ASN A 1 109 ? -14.858 -6.953 8.943 1.00 44.69 109 ASN A N 1
ATOM 860 C CA . ASN A 1 109 ? -14.518 -7.221 10.345 1.00 44.69 109 ASN A CA 1
ATOM 861 C C . ASN A 1 109 ? -14.088 -5.953 11.098 1.00 44.69 109 ASN A C 1
ATOM 863 O O . ASN A 1 109 ? -14.464 -5.800 12.252 1.00 44.69 109 ASN A O 1
ATOM 867 N N . ALA A 1 110 ? -13.407 -5.005 10.444 1.00 49.16 110 ALA A N 1
ATOM 868 C CA . ALA A 1 110 ? -12.957 -3.766 11.090 1.00 49.16 110 ALA A CA 1
ATOM 869 C C . ALA A 1 110 ? -14.127 -2.912 11.623 1.00 49.16 110 ALA A C 1
ATOM 871 O O . ALA A 1 110 ? -14.076 -2.403 12.738 1.00 49.16 110 ALA A O 1
ATOM 872 N N . LEU A 1 111 ? -15.227 -2.815 10.866 1.00 54.12 111 LEU A N 1
ATOM 873 C CA . LEU A 1 111 ? -16.423 -2.070 11.290 1.00 54.12 111 LEU A CA 1
ATOM 874 C C . LEU A 1 111 ? -17.154 -2.705 12.484 1.00 54.12 111 LEU A C 1
ATOM 876 O O . LEU A 1 111 ? -17.866 -2.001 13.196 1.00 54.12 111 LEU A O 1
ATOM 880 N N . LYS A 1 112 ? -16.987 -4.013 12.718 1.00 54.22 112 LYS A N 1
ATOM 881 C CA . LYS A 1 112 ? -17.555 -4.687 13.898 1.00 54.22 112 LYS A CA 1
ATOM 882 C C . LYS A 1 112 ? -16.794 -4.336 15.176 1.00 54.22 112 LYS A C 1
ATOM 884 O O . LYS A 1 112 ? -17.400 -4.309 16.241 1.00 54.22 112 LYS A O 1
ATOM 889 N N . ASP A 1 113 ? -15.500 -4.041 15.052 1.00 53.88 113 ASP A N 1
ATOM 890 C CA . ASP A 1 113 ? -14.615 -3.726 16.176 1.00 53.88 113 ASP A CA 1
ATOM 891 C C . ASP A 1 113 ? -14.624 -2.226 16.541 1.00 53.88 113 ASP A C 1
ATOM 893 O O . ASP A 1 113 ? -14.211 -1.853 17.641 1.00 53.88 113 ASP A O 1
ATOM 897 N N . SER A 1 114 ? -15.115 -1.344 15.658 1.00 59.88 114 SER A N 1
ATOM 898 C CA . SER A 1 114 ? -15.291 0.084 15.962 1.00 59.88 114 SER A CA 1
ATOM 899 C C . SER A 1 114 ? -16.580 0.356 16.739 1.00 59.88 114 SER A C 1
ATOM 901 O O . SER A 1 114 ? -17.671 0.004 16.288 1.00 59.88 114 SER A O 1
ATOM 903 N N . LYS A 1 115 ? -16.485 1.087 17.855 1.00 59.62 115 LYS A N 1
ATOM 904 C CA . LYS A 1 115 ? -17.660 1.664 18.521 1.00 59.62 115 LYS A CA 1
ATOM 905 C C . LYS A 1 115 ? -18.232 2.777 17.643 1.00 59.62 115 LYS A C 1
ATOM 907 O O . LYS A 1 115 ? -17.582 3.798 17.439 1.00 59.62 115 LYS A O 1
ATOM 912 N N . TRP A 1 116 ? -19.436 2.576 17.117 1.00 58.72 116 TRP A N 1
ATOM 913 C CA . TRP A 1 116 ? -20.179 3.634 16.439 1.00 58.72 116 TRP A CA 1
ATOM 914 C C . TRP A 1 116 ? -20.770 4.582 17.484 1.00 58.72 116 TRP A C 1
ATOM 916 O O . TRP A 1 116 ? -21.580 4.162 18.310 1.00 58.72 116 TRP A O 1
ATOM 926 N N . ASN A 1 117 ? -20.372 5.854 17.448 1.00 62.59 117 ASN A N 1
ATOM 927 C CA . ASN A 1 117 ? -20.922 6.890 18.319 1.00 62.59 117 ASN A CA 1
ATOM 928 C C . ASN A 1 117 ? -21.471 8.042 17.470 1.00 62.59 117 ASN A C 1
ATOM 930 O O . ASN A 1 117 ? -20.729 8.939 17.072 1.00 62.59 117 ASN A O 1
ATOM 934 N N . GLY A 1 118 ? -22.759 7.973 17.118 1.00 70.56 118 GLY A N 1
ATOM 935 C CA . GLY A 1 118 ? -23.461 9.065 16.431 1.00 70.56 118 GLY A CA 1
ATOM 936 C C . GLY A 1 118 ? -22.877 9.469 15.068 1.00 70.56 118 GLY A C 1
ATOM 937 O O . GLY A 1 118 ? -22.996 10.627 14.686 1.00 70.56 118 GLY A O 1
ATOM 938 N N . GLY A 1 119 ? -22.229 8.544 14.345 1.00 74.81 119 GLY A N 1
ATOM 939 C CA . GLY A 1 119 ? -21.579 8.811 13.050 1.00 74.81 119 GLY A CA 1
ATOM 940 C C . GLY A 1 119 ? -20.050 8.923 13.090 1.00 74.81 119 GLY A C 1
ATOM 941 O O . GLY A 1 119 ? -19.434 9.103 12.043 1.00 74.81 119 GLY A O 1
ATOM 942 N N . ILE A 1 120 ? -19.429 8.781 14.264 1.00 76.19 120 ILE A N 1
ATOM 943 C CA . ILE A 1 120 ? -17.970 8.785 14.435 1.00 76.19 120 ILE A CA 1
ATOM 944 C C . ILE A 1 120 ? -17.478 7.353 14.678 1.00 76.19 120 ILE A C 1
ATOM 946 O O . ILE A 1 120 ? -18.066 6.615 15.472 1.00 76.19 120 ILE A O 1
ATOM 950 N N . TYR A 1 121 ? -16.392 6.979 13.994 1.00 76.44 121 TYR A N 1
ATOM 951 C CA . TYR A 1 121 ? -15.665 5.731 14.219 1.00 76.44 121 TYR A CA 1
ATOM 952 C C . TYR A 1 121 ? -14.351 6.007 14.945 1.00 76.44 121 TYR A C 1
ATOM 954 O O . TYR A 1 121 ? -13.523 6.781 14.461 1.00 76.44 121 TYR A O 1
ATOM 962 N N . GLU A 1 122 ? -14.131 5.321 16.061 1.00 80.81 122 GLU A N 1
ATOM 963 C CA . GLU A 1 122 ? -12.811 5.232 16.685 1.00 80.81 122 GLU A CA 1
ATOM 964 C C . GLU A 1 122 ? -11.981 4.150 15.988 1.00 80.81 122 GLU A C 1
ATOM 966 O O . GLU A 1 122 ? -12.480 3.060 15.694 1.00 80.81 122 GLU A O 1
ATOM 971 N N . ARG A 1 123 ? -10.707 4.448 15.721 1.00 83.62 123 ARG A N 1
ATOM 972 C CA . ARG A 1 123 ? -9.760 3.496 15.133 1.00 83.62 123 ARG A CA 1
ATOM 973 C C . ARG A 1 123 ? -8.352 3.701 15.701 1.00 83.62 123 ARG A C 1
ATOM 975 O O . ARG A 1 123 ? -8.016 4.826 16.079 1.00 83.62 123 ARG A O 1
ATOM 982 N N . PRO A 1 124 ? -7.510 2.655 15.738 1.00 89.81 124 PRO A N 1
ATOM 983 C CA . PRO A 1 124 ? -6.095 2.822 16.034 1.00 89.81 124 PRO A CA 1
ATOM 984 C C . PRO A 1 124 ? -5.402 3.642 14.941 1.00 89.81 124 PRO A C 1
ATOM 986 O O . PRO A 1 124 ? -5.709 3.499 13.760 1.00 89.81 124 PRO A O 1
ATOM 989 N N . VAL A 1 125 ? -4.434 4.465 15.339 1.00 91.25 125 VAL A N 1
ATOM 990 C CA . VAL A 1 125 ? -3.646 5.305 14.428 1.00 91.25 125 VAL A CA 1
ATOM 991 C C . VAL A 1 125 ? -2.157 5.043 14.615 1.00 91.25 125 VAL A C 1
ATOM 993 O O . VAL A 1 125 ? -1.679 4.849 15.735 1.00 91.25 125 VAL A O 1
ATOM 996 N N . LEU A 1 126 ? -1.405 5.043 13.514 1.00 95.00 126 LEU A N 1
ATOM 997 C CA . LEU A 1 126 ? 0.040 4.847 13.555 1.00 95.00 126 LEU A CA 1
ATOM 998 C C . LEU A 1 126 ? 0.744 6.116 14.056 1.00 95.00 126 LEU A C 1
ATOM 1000 O O . LEU A 1 126 ? 0.692 7.183 13.436 1.00 95.00 126 LEU A O 1
ATOM 1004 N N . THR A 1 127 ? 1.448 6.001 15.180 1.00 95.25 127 THR A N 1
ATOM 1005 C CA . THR A 1 127 ? 2.218 7.117 15.737 1.00 95.25 127 THR A CA 1
ATOM 1006 C C . THR A 1 127 ? 3.551 7.290 15.009 1.00 95.25 127 THR A C 1
ATOM 1008 O O . THR A 1 127 ? 4.148 6.329 14.518 1.00 95.25 127 THR A O 1
ATOM 1011 N N . GLN A 1 128 ? 4.068 8.523 14.984 1.00 95.81 128 GLN A N 1
ATOM 1012 C CA . GLN A 1 128 ? 5.387 8.810 14.409 1.00 95.81 128 GLN A CA 1
ATOM 1013 C C . GLN A 1 128 ? 6.496 8.001 15.106 1.00 95.81 128 GLN A C 1
ATOM 1015 O O . GLN A 1 128 ? 7.387 7.490 14.433 1.00 95.81 128 GLN A O 1
ATOM 1020 N N . LYS A 1 129 ? 6.400 7.820 16.432 1.00 96.19 129 LYS A N 1
ATOM 1021 C CA . LYS A 1 129 ? 7.387 7.083 17.235 1.00 96.19 129 LYS A CA 1
ATOM 1022 C C . LYS A 1 129 ? 7.521 5.627 16.789 1.00 96.19 129 LYS A C 1
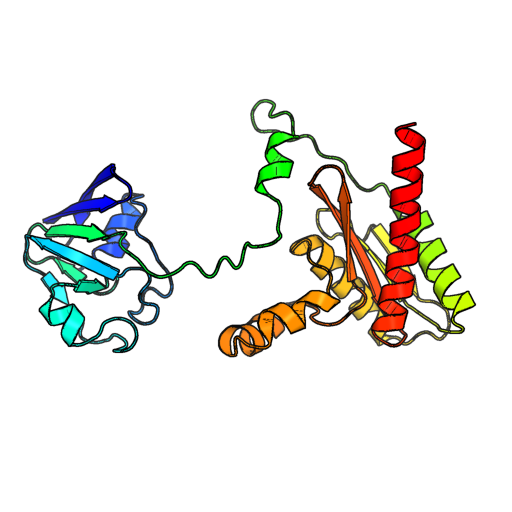ATOM 1024 O O . LYS A 1 129 ? 8.632 5.116 16.682 1.00 96.19 129 LYS A O 1
ATOM 1029 N N . ILE A 1 130 ? 6.398 4.955 16.534 1.00 97.00 130 ILE A N 1
ATOM 1030 C CA . ILE A 1 130 ? 6.400 3.577 16.029 1.00 97.00 130 ILE A CA 1
ATOM 1031 C C . ILE A 1 130 ? 6.941 3.551 14.598 1.00 97.00 130 ILE A C 1
ATOM 1033 O O . ILE A 1 130 ? 7.810 2.734 14.305 1.00 97.00 130 ILE A O 1
ATOM 1037 N N . ALA A 1 131 ? 6.499 4.477 13.739 1.00 98.06 131 ALA A N 1
ATOM 1038 C CA . ALA A 1 131 ? 6.996 4.574 12.368 1.00 98.06 131 ALA A CA 1
ATOM 1039 C C . ALA A 1 131 ? 8.530 4.720 12.322 1.00 98.06 131 ALA A C 1
ATOM 1041 O O . ALA A 1 131 ? 9.190 3.973 11.609 1.00 98.06 131 ALA A O 1
ATOM 1042 N N . ALA A 1 132 ? 9.122 5.598 13.137 1.00 97.94 132 ALA A N 1
ATOM 1043 C CA . ALA A 1 132 ? 10.577 5.755 13.204 1.00 97.94 132 ALA A CA 1
ATOM 1044 C C . ALA A 1 132 ? 11.297 4.436 13.558 1.00 97.94 132 ALA A C 1
ATOM 1046 O O . ALA A 1 132 ? 12.229 4.039 12.867 1.00 97.94 132 ALA A O 1
ATOM 1047 N N . ARG A 1 133 ? 10.801 3.689 14.555 1.00 98.25 133 ARG A N 1
ATOM 1048 C CA . ARG A 1 133 ? 11.386 2.392 14.949 1.00 98.25 133 ARG A CA 1
ATOM 1049 C C . ARG A 1 133 ? 11.300 1.334 13.846 1.00 98.25 133 ARG A C 1
ATOM 1051 O O . ARG A 1 133 ? 12.230 0.549 13.670 1.00 98.25 133 ARG A O 1
ATOM 1058 N N . MET A 1 134 ? 10.183 1.289 13.119 1.00 98.62 134 MET A N 1
ATOM 1059 C CA . MET A 1 134 ? 10.023 0.384 11.977 1.00 98.62 134 MET A CA 1
ATOM 1060 C C . MET A 1 134 ? 11.016 0.727 10.859 1.00 98.62 134 MET A C 1
ATOM 1062 O O . MET A 1 134 ? 11.613 -0.175 10.270 1.00 98.62 134 MET A O 1
ATOM 1066 N N . LEU A 1 135 ? 11.211 2.022 10.587 1.00 98.62 135 LEU A N 1
ATOM 1067 C CA . LEU A 1 135 ? 12.170 2.510 9.597 1.00 98.62 135 LEU A CA 1
ATOM 1068 C C . LEU A 1 135 ? 13.599 2.113 9.973 1.00 98.62 135 LEU A C 1
ATOM 1070 O O . LEU A 1 135 ? 14.302 1.530 9.146 1.00 98.62 135 LEU A O 1
ATOM 1074 N N . ASP A 1 136 ? 13.999 2.350 11.223 1.00 98.50 136 ASP A N 1
ATOM 1075 C CA . ASP A 1 136 ? 15.333 2.001 11.716 1.00 98.50 136 ASP A CA 1
ATOM 1076 C C . ASP A 1 136 ? 15.616 0.502 11.567 1.00 98.50 136 ASP A C 1
ATOM 1078 O O . ASP A 1 136 ? 16.694 0.108 11.118 1.00 98.50 136 ASP A O 1
ATOM 1082 N N . SER A 1 137 ? 14.628 -0.344 11.870 1.00 98.75 137 SER A N 1
ATOM 1083 C CA . SER A 1 137 ? 14.753 -1.795 11.722 1.00 98.75 137 SER A CA 1
ATOM 1084 C C . SER A 1 137 ? 14.881 -2.240 10.263 1.00 98.75 137 SER A C 1
ATOM 1086 O O . SER A 1 137 ? 15.706 -3.102 9.953 1.00 98.75 137 SER A O 1
ATOM 1088 N N . ALA A 1 138 ? 14.138 -1.623 9.339 1.00 98.75 138 ALA A N 1
ATOM 1089 C CA . ALA A 1 138 ? 14.294 -1.891 7.910 1.00 98.75 138 ALA A CA 1
ATOM 1090 C C . ALA A 1 138 ? 15.700 -1.502 7.413 1.00 98.75 138 ALA A C 1
ATOM 1092 O O . ALA A 1 138 ? 16.336 -2.269 6.683 1.00 98.75 138 ALA A O 1
ATOM 1093 N N . CYS A 1 139 ? 16.222 -0.355 7.860 1.00 98.69 139 CYS A N 1
ATOM 1094 C CA . CYS A 1 139 ? 17.587 0.084 7.564 1.00 98.69 139 CYS A CA 1
ATOM 1095 C C . CYS A 1 139 ? 18.651 -0.828 8.185 1.00 98.69 139 CYS A C 1
ATOM 1097 O O . CYS A 1 139 ? 19.656 -1.122 7.539 1.00 98.69 139 CYS A O 1
ATOM 1099 N N . GLN A 1 140 ? 18.446 -1.313 9.411 1.00 98.75 140 GLN A N 1
ATOM 1100 C CA . GLN A 1 140 ? 19.331 -2.303 10.021 1.00 98.75 140 GLN A CA 1
ATOM 1101 C C . GLN A 1 140 ? 19.364 -3.583 9.185 1.00 98.75 140 GLN A C 1
ATOM 1103 O O . GLN A 1 140 ? 20.446 -4.088 8.885 1.00 98.75 140 GLN A O 1
ATOM 1108 N N . LYS A 1 141 ? 18.200 -4.053 8.719 1.00 98.75 141 LYS A N 1
ATOM 1109 C CA . LYS A 1 141 ? 18.144 -5.240 7.870 1.00 98.75 141 LYS A CA 1
ATOM 1110 C C . LYS A 1 141 ? 18.871 -5.047 6.540 1.00 98.75 141 LYS A C 1
ATOM 1112 O O . LYS A 1 141 ? 19.535 -5.965 6.070 1.00 98.75 141 LYS A O 1
ATOM 1117 N N . ALA A 1 142 ? 18.790 -3.856 5.954 1.00 98.44 142 ALA A N 1
ATOM 1118 C CA . ALA A 1 142 ? 19.530 -3.528 4.737 1.00 98.44 142 ALA A CA 1
ATOM 1119 C C . ALA A 1 142 ? 21.048 -3.583 4.946 1.00 98.44 142 ALA A C 1
ATOM 1121 O O . ALA A 1 142 ? 21.759 -4.156 4.123 1.00 98.44 142 ALA A O 1
ATOM 1122 N N . LYS A 1 143 ? 21.533 -3.069 6.086 1.00 98.44 143 LYS A N 1
ATOM 1123 C CA . LYS A 1 143 ? 22.951 -3.153 6.469 1.00 98.44 143 LYS A CA 1
ATOM 1124 C C . LYS A 1 143 ? 23.416 -4.603 6.607 1.00 98.44 143 LYS A C 1
ATOM 1126 O O . LYS A 1 143 ? 24.473 -4.939 6.089 1.00 98.44 143 LYS A O 1
ATOM 1131 N N . GLU A 1 144 ? 22.622 -5.469 7.241 1.00 98.50 144 GLU A N 1
ATOM 1132 C CA . GLU A 1 144 ? 22.924 -6.910 7.338 1.00 98.50 144 GLU A CA 1
ATOM 1133 C C . GLU A 1 144 ? 23.013 -7.593 5.967 1.00 98.50 144 GLU A C 1
ATOM 1135 O O . GLU A 1 144 ? 23.810 -8.506 5.779 1.00 98.50 144 GLU A O 1
ATOM 1140 N N . LEU A 1 145 ? 22.183 -7.162 5.014 1.00 97.62 145 LEU A N 1
ATOM 1141 C CA . LEU A 1 145 ? 22.149 -7.693 3.651 1.00 97.62 145 LEU A CA 1
ATOM 1142 C C . LEU A 1 145 ? 23.203 -7.063 2.726 1.00 97.62 145 LEU A C 1
ATOM 1144 O O . LEU A 1 145 ? 23.323 -7.493 1.580 1.00 97.62 145 LEU A O 1
ATOM 1148 N N . GLY A 1 146 ? 23.948 -6.054 3.190 1.00 97.94 146 GLY A N 1
ATOM 1149 C CA . GLY A 1 146 ? 24.937 -5.340 2.380 1.00 97.94 146 GLY A CA 1
ATOM 1150 C C . GLY A 1 146 ? 24.327 -4.518 1.240 1.00 97.94 146 GLY A C 1
ATOM 1151 O O . GLY A 1 146 ? 24.962 -4.359 0.201 1.00 97.94 146 GLY A O 1
ATOM 1152 N N . ILE A 1 147 ? 23.099 -4.016 1.409 1.00 98.06 147 ILE A N 1
ATOM 1153 C CA . ILE A 1 147 ? 22.376 -3.233 0.395 1.00 98.06 147 ILE A CA 1
ATOM 1154 C C . ILE A 1 147 ? 22.017 -1.834 0.900 1.00 98.06 147 ILE A C 1
ATOM 1156 O O . ILE A 1 147 ? 21.936 -1.581 2.102 1.00 98.06 147 ILE A O 1
ATOM 1160 N N . LEU A 1 148 ? 21.750 -0.929 -0.040 1.00 98.00 148 LEU A N 1
ATOM 1161 C CA . LEU A 1 148 ? 21.367 0.456 0.224 1.00 98.00 148 LEU A CA 1
ATOM 1162 C C . LEU A 1 148 ? 19.933 0.688 -0.255 1.00 98.00 148 LEU A C 1
ATOM 1164 O O . LEU A 1 148 ? 19.615 0.452 -1.420 1.00 98.00 148 LEU A O 1
ATOM 1168 N N . ILE A 1 149 ? 19.065 1.158 0.640 1.00 98.56 149 ILE A N 1
ATOM 1169 C CA . ILE A 1 149 ? 17.625 1.264 0.381 1.00 98.56 149 ILE A CA 1
ATOM 1170 C C . ILE A 1 149 ? 17.054 2.634 0.752 1.00 98.56 149 ILE A C 1
ATOM 1172 O O . ILE A 1 149 ? 17.628 3.413 1.510 1.00 98.56 149 ILE A O 1
ATOM 1176 N N . ASN A 1 150 ? 15.867 2.893 0.223 1.00 98.81 150 ASN A N 1
ATOM 1177 C CA . ASN A 1 150 ? 14.946 3.928 0.659 1.00 98.81 150 ASN A CA 1
ATOM 1178 C C . ASN A 1 150 ? 13.816 3.249 1.430 1.00 98.81 150 ASN A C 1
ATOM 1180 O O . ASN A 1 150 ? 13.323 2.203 0.999 1.00 98.81 150 ASN A O 1
ATOM 1184 N N . VAL A 1 151 ? 13.388 3.852 2.535 1.00 98.88 151 VAL A N 1
ATOM 1185 C CA . VAL A 1 151 ? 12.293 3.349 3.372 1.00 98.88 151 VAL A CA 1
ATOM 1186 C C . VAL A 1 151 ? 11.276 4.461 3.558 1.00 98.88 151 VAL A C 1
ATOM 1188 O O . VAL A 1 151 ? 11.638 5.573 3.932 1.00 98.88 151 VAL A O 1
ATOM 1191 N N . ALA A 1 152 ? 10.006 4.160 3.316 1.00 98.88 152 ALA A N 1
ATOM 1192 C CA . ALA A 1 152 ? 8.882 5.058 3.522 1.00 98.88 152 ALA A CA 1
ATOM 1193 C C . ALA A 1 152 ? 7.825 4.385 4.398 1.00 98.88 152 ALA A C 1
ATOM 1195 O O . ALA A 1 152 ? 7.526 3.204 4.228 1.00 98.88 152 ALA A O 1
ATOM 1196 N N . ILE A 1 153 ? 7.232 5.148 5.310 1.00 98.88 153 ILE A N 1
ATOM 1197 C CA . ILE A 1 153 ? 6.095 4.723 6.124 1.00 98.88 153 ILE A CA 1
ATOM 1198 C C . ILE A 1 153 ? 5.010 5.783 6.025 1.00 98.88 153 ILE A C 1
ATOM 1200 O O . ILE A 1 153 ? 5.286 6.975 6.194 1.00 98.88 153 ILE A O 1
ATOM 1204 N N . VAL A 1 154 ? 3.784 5.340 5.770 1.00 98.62 154 VAL A N 1
ATOM 1205 C CA . VAL A 1 154 ? 2.594 6.187 5.651 1.00 98.62 154 VAL A CA 1
ATOM 1206 C C . VAL A 1 154 ? 1.532 5.816 6.690 1.00 98.62 154 VAL A C 1
ATOM 1208 O O . VAL A 1 154 ? 1.534 4.687 7.181 1.00 98.62 154 VAL A O 1
ATOM 1211 N N . ASP A 1 155 ? 0.644 6.754 7.025 1.00 97.00 155 ASP A N 1
ATOM 1212 C CA . ASP A 1 155 ? -0.537 6.510 7.872 1.00 97.00 155 ASP A CA 1
ATOM 1213 C C . ASP A 1 155 ? -1.729 5.923 7.093 1.00 97.00 155 ASP A C 1
ATOM 1215 O O . ASP A 1 155 ? -1.608 5.557 5.922 1.00 97.00 155 ASP A O 1
ATOM 1219 N N . ASP A 1 156 ? -2.881 5.793 7.754 1.00 93.00 156 ASP A N 1
ATOM 1220 C CA . ASP A 1 156 ? -4.130 5.260 7.196 1.00 93.00 156 ASP A CA 1
ATOM 1221 C C . ASP A 1 156 ? -4.737 6.147 6.099 1.00 93.00 156 ASP A C 1
ATOM 1223 O O . ASP A 1 156 ? -5.474 5.654 5.248 1.00 93.00 156 ASP A O 1
ATOM 1227 N N . GLY A 1 157 ? -4.384 7.435 6.070 1.00 93.81 157 GLY A N 1
ATOM 1228 C CA . GLY A 1 157 ? -4.660 8.347 4.956 1.00 93.81 157 GLY A CA 1
ATOM 1229 C C . GLY A 1 157 ? -3.599 8.306 3.852 1.00 93.81 157 GLY A C 1
ATOM 1230 O O . GLY A 1 157 ? -3.634 9.128 2.939 1.00 93.81 157 GLY A O 1
ATOM 1231 N N . ALA A 1 158 ? -2.643 7.378 3.944 1.00 94.50 158 ALA A N 1
ATOM 1232 C CA . ALA A 1 158 ? -1.485 7.243 3.071 1.00 94.50 158 ALA A CA 1
ATOM 1233 C C . ALA A 1 158 ? -0.585 8.499 3.005 1.00 94.50 158 ALA A C 1
ATOM 1235 O O . ALA A 1 158 ? 0.137 8.708 2.022 1.00 94.50 158 ALA A O 1
ATOM 1236 N N . ASN A 1 159 ? -0.580 9.311 4.069 1.00 97.12 159 ASN A N 1
ATOM 1237 C CA . ASN A 1 159 ? 0.314 10.458 4.220 1.00 97.12 159 ASN A CA 1
ATOM 1238 C C . ASN A 1 159 ? 1.661 10.017 4.790 1.00 97.12 159 ASN A C 1
ATOM 1240 O O . ASN A 1 159 ? 1.724 9.167 5.676 1.00 97.12 159 ASN A O 1
ATOM 1244 N N . LEU A 1 160 ? 2.750 10.617 4.311 1.00 98.06 160 LEU A N 1
ATOM 1245 C CA . LEU A 1 160 ? 4.104 10.265 4.733 1.00 98.06 160 LEU A CA 1
ATOM 1246 C C . LEU A 1 160 ? 4.339 10.608 6.213 1.00 98.06 160 LEU A C 1
ATOM 1248 O O . LEU A 1 160 ? 4.239 11.764 6.618 1.00 98.06 160 LEU A O 1
ATOM 1252 N N . LYS A 1 161 ? 4.685 9.599 7.018 1.00 97.50 161 LYS A N 1
ATOM 1253 C CA . LYS A 1 161 ? 4.989 9.731 8.455 1.00 97.50 161 LYS A CA 1
ATOM 1254 C C . LYS A 1 161 ? 6.475 9.659 8.749 1.00 97.50 161 LYS A C 1
ATOM 1256 O O . LYS A 1 161 ? 6.951 10.317 9.671 1.00 97.50 161 LYS A O 1
ATOM 1261 N N . SER A 1 162 ? 7.191 8.825 8.005 1.00 98.31 162 SER A N 1
ATOM 1262 C CA . SER A 1 162 ? 8.629 8.643 8.149 1.00 98.31 162 SER A CA 1
ATOM 1263 C C . SER A 1 162 ? 9.226 8.259 6.805 1.00 98.31 162 SER A C 1
ATOM 1265 O O . SER A 1 162 ? 8.626 7.491 6.051 1.00 98.31 162 SER A O 1
ATOM 1267 N N . PHE A 1 163 ? 10.388 8.816 6.490 1.00 98.62 163 PHE A N 1
ATOM 1268 C CA . PHE A 1 163 ? 11.100 8.530 5.257 1.00 98.62 163 PHE A CA 1
ATOM 1269 C C . PHE A 1 163 ? 12.595 8.667 5.478 1.00 98.62 163 PHE A C 1
ATOM 1271 O O . PHE A 1 163 ? 13.045 9.604 6.137 1.00 98.62 163 PHE A O 1
ATOM 1278 N N . THR A 1 164 ? 13.357 7.759 4.883 1.00 98.44 164 THR A N 1
ATOM 1279 C CA . THR A 1 164 ? 14.799 7.904 4.765 1.00 98.44 164 THR A CA 1
ATOM 1280 C C . THR A 1 164 ? 15.277 7.374 3.427 1.00 98.44 164 THR A C 1
ATOM 1282 O O . THR A 1 164 ? 14.748 6.395 2.890 1.00 98.44 164 THR A O 1
ATOM 1285 N N . ARG A 1 165 ? 16.321 8.017 2.920 1.00 98.31 165 ARG A N 1
ATOM 1286 C CA . ARG A 1 165 ? 17.135 7.543 1.812 1.00 98.31 165 ARG A CA 1
ATOM 1287 C C . ARG A 1 165 ? 18.514 7.267 2.386 1.00 98.31 165 ARG A C 1
ATOM 1289 O O . ARG A 1 165 ? 19.158 8.204 2.846 1.00 98.31 165 ARG A O 1
ATOM 1296 N N . MET A 1 166 ? 18.960 6.012 2.366 1.00 97.75 166 MET A N 1
ATOM 1297 C CA . MET A 1 166 ? 20.339 5.708 2.745 1.00 97.75 166 MET A CA 1
ATOM 1298 C C . MET A 1 166 ? 21.306 6.402 1.784 1.00 97.75 166 MET A C 1
ATOM 1300 O O . MET A 1 166 ? 21.008 6.530 0.589 1.00 97.75 166 MET A O 1
ATOM 1304 N N . ASP A 1 167 ? 22.458 6.819 2.299 1.00 97.38 167 ASP A N 1
ATOM 1305 C CA . ASP A 1 167 ? 23.527 7.393 1.484 1.00 97.38 167 ASP A CA 1
ATOM 1306 C C . ASP A 1 167 ? 23.869 6.452 0.322 1.00 97.38 167 ASP A C 1
ATOM 1308 O O . ASP A 1 167 ? 23.806 5.230 0.466 1.00 97.38 167 ASP A O 1
ATOM 1312 N N . GLU A 1 168 ? 24.138 7.025 -0.853 1.00 96.00 168 GLU A N 1
ATOM 1313 C CA . GLU A 1 168 ? 24.413 6.300 -2.106 1.00 96.00 168 GLU A CA 1
ATOM 1314 C C . GLU A 1 168 ? 23.305 5.356 -2.625 1.00 96.00 168 GLU A C 1
ATOM 1316 O O . GLU A 1 168 ? 23.460 4.742 -3.681 1.00 96.00 168 GLU A O 1
ATOM 1321 N N . SER A 1 169 ? 22.143 5.262 -1.964 1.00 95.94 169 SER A N 1
ATOM 1322 C CA . SER A 1 169 ? 21.015 4.498 -2.515 1.00 95.94 169 SER A CA 1
ATOM 1323 C C . SER A 1 169 ? 20.412 5.185 -3.758 1.00 95.94 169 SER A C 1
ATOM 1325 O O . SER A 1 169 ? 20.399 6.425 -3.829 1.00 95.94 169 SER A O 1
ATOM 1327 N N . PRO A 1 170 ? 19.864 4.417 -4.728 1.00 93.94 170 PRO A N 1
ATOM 1328 C CA . PRO A 1 170 ? 19.370 4.967 -5.991 1.00 93.94 170 PRO A CA 1
ATOM 1329 C C . PRO A 1 170 ? 18.327 6.077 -5.808 1.00 93.94 170 PRO A C 1
ATOM 1331 O O . PRO A 1 170 ? 17.365 5.918 -5.057 1.00 93.94 170 PRO A O 1
ATOM 1334 N N . LEU A 1 171 ? 18.468 7.180 -6.550 1.00 94.00 171 LEU A N 1
ATOM 1335 C CA . LEU A 1 171 ? 17.586 8.353 -6.436 1.00 94.00 171 LEU A CA 1
ATOM 1336 C C . LEU A 1 171 ? 16.115 8.027 -6.738 1.00 94.00 171 LEU A C 1
ATOM 1338 O O . LEU A 1 171 ? 15.222 8.431 -5.995 1.00 94.00 171 LEU A O 1
ATOM 1342 N N . LEU A 1 172 ? 15.860 7.246 -7.795 1.00 94.81 172 LEU A N 1
ATOM 1343 C CA . LEU A 1 172 ? 14.508 6.846 -8.203 1.00 94.81 172 LEU A CA 1
ATOM 1344 C C . LEU A 1 172 ? 13.791 6.011 -7.125 1.00 94.81 172 LEU A C 1
ATOM 1346 O O . LEU A 1 172 ? 12.567 6.073 -6.991 1.00 94.81 172 LEU A O 1
ATOM 1350 N N . SER A 1 173 ? 14.554 5.264 -6.322 1.00 97.31 173 SER A N 1
ATOM 1351 C CA . SER A 1 173 ? 14.009 4.404 -5.273 1.00 97.31 173 SER A CA 1
ATOM 1352 C C . SER A 1 173 ? 13.302 5.182 -4.163 1.00 97.31 173 SER A C 1
ATOM 1354 O O . SER A 1 173 ? 12.442 4.610 -3.499 1.00 97.31 173 SER A O 1
ATOM 1356 N N . GLY A 1 174 ? 13.580 6.479 -3.988 1.00 98.31 174 GLY A N 1
ATOM 1357 C CA . GLY A 1 174 ? 12.870 7.316 -3.015 1.00 98.31 174 GLY A CA 1
ATOM 1358 C C . GLY A 1 174 ? 11.369 7.373 -3.290 1.00 98.31 174 GLY A C 1
ATOM 1359 O O . GLY A 1 174 ? 10.558 7.002 -2.438 1.00 98.31 174 GLY A O 1
ATOM 1360 N N . THR A 1 175 ? 10.994 7.760 -4.509 1.00 98.25 175 THR A N 1
ATOM 1361 C CA . THR A 1 175 ? 9.587 7.830 -4.929 1.00 98.25 175 THR A CA 1
ATOM 1362 C C . THR A 1 175 ? 8.957 6.442 -5.027 1.00 98.25 175 THR A C 1
ATOM 1364 O O . THR A 1 175 ? 7.805 6.263 -4.635 1.00 98.25 175 THR A O 1
ATOM 1367 N N . ILE A 1 176 ? 9.707 5.428 -5.481 1.00 98.62 176 ILE A N 1
ATOM 1368 C CA . ILE A 1 176 ? 9.203 4.046 -5.541 1.00 98.62 176 ILE A CA 1
ATOM 1369 C C . ILE A 1 176 ? 8.864 3.524 -4.139 1.00 98.62 176 ILE A C 1
ATOM 1371 O O . ILE A 1 176 ? 7.792 2.952 -3.955 1.00 98.62 176 ILE A O 1
ATOM 1375 N N . ALA A 1 177 ? 9.724 3.741 -3.138 1.00 98.81 177 ALA A N 1
ATOM 1376 C CA . ALA A 1 177 ? 9.455 3.331 -1.759 1.00 98.81 177 ALA A CA 1
ATOM 1377 C C . ALA A 1 177 ? 8.177 3.994 -1.216 1.00 98.81 177 ALA A C 1
ATOM 1379 O O . ALA A 1 177 ? 7.319 3.316 -0.650 1.00 98.81 177 ALA A O 1
ATOM 1380 N N . GLN A 1 178 ? 7.999 5.296 -1.461 1.00 98.81 178 GLN A N 1
ATOM 1381 C CA . GLN A 1 178 ? 6.788 6.022 -1.067 1.00 98.81 178 GLN A CA 1
ATOM 1382 C C . GLN A 1 178 ? 5.529 5.495 -1.772 1.00 98.81 178 GLN A C 1
ATOM 1384 O O . GLN A 1 178 ? 4.491 5.331 -1.133 1.00 98.81 178 GLN A O 1
ATOM 1389 N N . ASN A 1 179 ? 5.612 5.177 -3.065 1.00 98.62 179 ASN A N 1
ATOM 1390 C CA . ASN A 1 179 ? 4.488 4.633 -3.831 1.00 98.62 179 ASN A CA 1
ATOM 1391 C C . ASN A 1 179 ? 4.155 3.181 -3.449 1.00 98.62 179 ASN A C 1
ATOM 1393 O O . ASN A 1 179 ? 2.983 2.810 -3.412 1.00 98.62 179 ASN A O 1
ATOM 1397 N N . LYS A 1 180 ? 5.153 2.375 -3.066 1.00 98.69 180 LYS A N 1
ATOM 1398 C CA . LYS A 1 180 ? 4.937 1.044 -2.479 1.00 98.69 180 LYS A CA 1
ATOM 1399 C C . LYS A 1 180 ? 4.199 1.130 -1.139 1.00 98.69 180 LYS A C 1
ATOM 1401 O O . LYS A 1 180 ? 3.237 0.393 -0.934 1.00 98.69 180 LYS A O 1
ATOM 1406 N N . ALA A 1 181 ? 4.607 2.047 -0.256 1.00 98.81 181 ALA A N 1
ATOM 1407 C CA . ALA A 1 181 ? 3.932 2.288 1.022 1.00 98.81 181 ALA A CA 1
ATOM 1408 C C . ALA A 1 181 ? 2.482 2.760 0.810 1.00 98.81 181 ALA A C 1
ATOM 1410 O O . ALA A 1 181 ? 1.559 2.219 1.418 1.00 98.81 181 ALA A O 1
ATOM 1411 N N . TYR A 1 182 ? 2.284 3.711 -0.109 1.00 98.56 182 TYR A N 1
ATOM 1412 C CA . TYR A 1 182 ? 0.970 4.212 -0.517 1.00 98.56 182 TYR A CA 1
ATOM 1413 C C . TYR A 1 182 ? 0.068 3.099 -1.063 1.00 98.56 182 TYR A C 1
ATOM 1415 O O . TYR A 1 182 ? -1.064 2.947 -0.609 1.00 98.56 182 TYR A O 1
ATOM 1423 N N . THR A 1 183 ? 0.575 2.289 -1.996 1.00 98.00 183 THR A N 1
ATOM 1424 C CA . THR A 1 183 ? -0.171 1.168 -2.590 1.00 98.00 183 THR A CA 1
ATOM 1425 C C . THR A 1 183 ? -0.622 0.185 -1.514 1.00 98.00 183 THR A C 1
ATOM 1427 O O . THR A 1 183 ? -1.787 -0.220 -1.478 1.00 98.00 183 THR A O 1
ATOM 1430 N N . ALA A 1 184 ? 0.294 -0.165 -0.609 1.00 98.06 184 ALA A N 1
ATOM 1431 C CA . ALA A 1 184 ? 0.020 -1.089 0.475 1.00 98.06 184 ALA A CA 1
ATOM 1432 C C . ALA A 1 184 ? -1.053 -0.556 1.439 1.00 98.06 184 ALA A C 1
ATOM 1434 O O . ALA A 1 184 ? -1.977 -1.293 1.783 1.00 98.06 184 ALA A O 1
ATOM 1435 N N . ALA A 1 185 ? -0.974 0.720 1.828 1.00 97.31 185 ALA A N 1
ATOM 1436 C CA . ALA A 1 185 ? -1.970 1.363 2.686 1.00 97.31 185 ALA A CA 1
ATOM 1437 C C . ALA A 1 185 ? -3.343 1.509 2.002 1.00 97.31 185 ALA A C 1
ATOM 1439 O O . ALA A 1 185 ? -4.368 1.324 2.649 1.00 97.31 185 ALA A O 1
ATOM 1440 N N . SER A 1 186 ? -3.371 1.781 0.694 1.00 93.19 186 SER A N 1
ATOM 1441 C CA . SER A 1 186 ? -4.610 2.075 -0.044 1.00 93.19 186 SER A CA 1
ATOM 1442 C C . SER A 1 186 ? -5.528 0.861 -0.176 1.00 93.19 186 SER A C 1
ATOM 1444 O O . SER A 1 186 ? -6.719 0.940 0.109 1.00 93.19 186 SER A O 1
ATOM 1446 N N . PHE A 1 187 ? -4.979 -0.281 -0.601 1.00 85.12 187 PHE A N 1
ATOM 1447 C CA . PHE A 1 187 ? -5.768 -1.497 -0.829 1.00 85.12 187 PHE A CA 1
ATOM 1448 C C . PHE A 1 187 ? -5.637 -2.523 0.297 1.00 85.12 187 PHE A C 1
ATOM 1450 O O . PHE A 1 187 ? -6.349 -3.524 0.305 1.00 85.12 187 PHE A O 1
ATOM 1457 N N . GLY A 1 188 ? -4.712 -2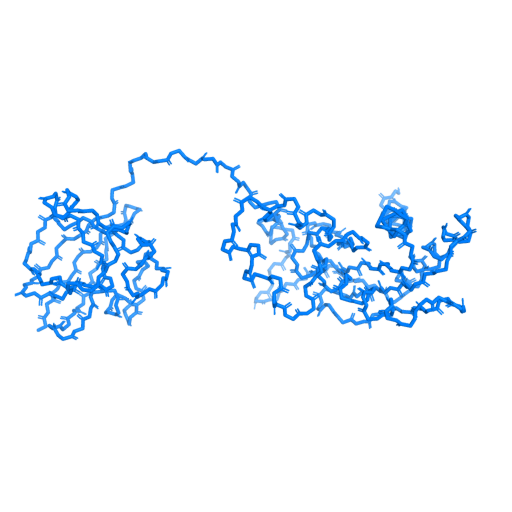.324 1.241 1.00 92.81 188 GLY A N 1
ATOM 1458 C CA . GLY A 1 188 ? -4.435 -3.310 2.284 1.00 92.81 188 GLY A CA 1
ATOM 1459 C C . GLY A 1 188 ? -3.810 -4.598 1.751 1.00 92.81 188 GLY A C 1
ATOM 1460 O O . GLY A 1 188 ? -3.933 -5.644 2.400 1.00 92.81 188 GLY A O 1
ATOM 1461 N N . VAL A 1 189 ? -3.167 -4.530 0.585 1.00 93.62 189 VAL A N 1
ATOM 1462 C CA . VAL A 1 189 ? -2.569 -5.653 -0.144 1.00 93.62 189 VAL A CA 1
ATOM 1463 C C . VAL A 1 189 ? -1.060 -5.416 -0.275 1.00 93.62 189 VAL A C 1
ATOM 1465 O O . VAL A 1 189 ? -0.667 -4.323 -0.688 1.00 93.62 189 VAL A O 1
ATOM 1468 N N . PRO A 1 190 ? -0.200 -6.395 0.060 1.00 98.12 190 PRO A N 1
ATOM 1469 C CA . PRO A 1 190 ? 1.232 -6.285 -0.193 1.00 98.12 190 PRO A CA 1
ATOM 1470 C C . PRO A 1 190 ? 1.540 -6.091 -1.683 1.00 98.12 190 PRO A C 1
ATOM 1472 O O . PRO A 1 190 ? 0.940 -6.731 -2.544 1.00 98.12 190 PRO A O 1
ATOM 1475 N N . THR A 1 191 ? 2.514 -5.243 -2.015 1.00 98.19 191 THR A N 1
ATOM 1476 C CA . THR A 1 191 ? 2.805 -4.901 -3.422 1.00 98.19 191 THR A CA 1
ATOM 1477 C C . THR A 1 191 ? 3.303 -6.090 -4.244 1.00 98.19 191 THR A C 1
ATOM 1479 O O . THR A 1 191 ? 3.136 -6.107 -5.458 1.00 98.19 191 THR A O 1
ATOM 1482 N N . HIS A 1 192 ? 3.882 -7.105 -3.595 1.00 98.00 192 HIS A N 1
ATOM 1483 C CA . HIS A 1 192 ? 4.310 -8.345 -4.249 1.00 98.00 192 HIS A CA 1
ATOM 1484 C C . HIS A 1 192 ? 3.150 -9.259 -4.659 1.00 98.00 192 HIS A C 1
ATOM 1486 O O . HIS A 1 192 ? 3.327 -10.069 -5.564 1.00 98.00 192 HIS A O 1
ATOM 1492 N N . ASP A 1 193 ? 1.970 -9.111 -4.054 1.00 96.88 193 ASP A N 1
ATOM 1493 C CA . ASP A 1 193 ? 0.812 -9.937 -4.399 1.00 96.88 193 ASP A CA 1
ATOM 1494 C C . ASP A 1 193 ? 0.020 -9.366 -5.588 1.00 96.88 193 ASP A C 1
ATOM 1496 O O . ASP A 1 193 ? -0.764 -10.081 -6.208 1.00 96.88 193 ASP A O 1
ATOM 1500 N N . TRP A 1 194 ? 0.237 -8.097 -5.954 1.00 95.56 194 TRP A N 1
ATOM 1501 C CA . TRP A 1 194 ? -0.521 -7.418 -7.009 1.00 95.56 194 TRP A CA 1
ATOM 1502 C C . TRP A 1 194 ? -0.375 -8.057 -8.383 1.00 95.56 194 TRP A C 1
ATOM 1504 O O . TRP A 1 194 ? -1.379 -8.415 -8.991 1.00 95.56 194 TRP A O 1
ATOM 1514 N N . TYR A 1 195 ? 0.853 -8.204 -8.889 1.00 96.19 195 TYR A N 1
ATOM 1515 C CA . TYR A 1 195 ? 1.058 -8.809 -10.205 1.00 96.19 195 TYR A CA 1
ATOM 1516 C C . TYR A 1 195 ? 0.479 -10.237 -10.286 1.00 96.19 195 TYR A C 1
ATOM 1518 O O . TYR A 1 195 ? -0.298 -10.494 -11.207 1.00 96.19 195 TYR A O 1
ATOM 1526 N N . PRO A 1 196 ? 0.731 -11.144 -9.315 1.00 96.06 196 PRO A N 1
ATOM 1527 C CA . PRO A 1 196 ? 0.060 -12.443 -9.259 1.00 96.06 196 PRO A CA 1
ATOM 1528 C C . PRO A 1 196 ? -1.473 -12.388 -9.294 1.00 96.06 196 PRO A C 1
ATOM 1530 O O . PRO A 1 196 ? -2.074 -13.291 -9.868 1.00 96.06 196 PRO A O 1
ATOM 1533 N N . MET A 1 197 ? -2.103 -11.360 -8.709 1.00 93.38 197 MET A N 1
ATOM 1534 C CA . MET A 1 197 ? -3.564 -11.199 -8.723 1.00 93.38 197 MET A CA 1
ATOM 1535 C C . MET A 1 197 ? -4.127 -10.770 -10.079 1.00 93.38 197 MET A C 1
ATOM 1537 O O . MET A 1 197 ? -5.280 -11.076 -10.365 1.00 93.38 197 MET A O 1
ATOM 1541 N N . ILE A 1 198 ? -3.356 -10.038 -10.887 1.00 94.50 198 ILE A N 1
ATOM 1542 C CA . ILE A 1 198 ? -3.869 -9.397 -12.110 1.00 94.50 198 ILE A CA 1
ATOM 1543 C C . ILE A 1 198 ? -3.318 -10.004 -13.403 1.00 94.50 198 ILE A C 1
ATOM 1545 O O . ILE A 1 198 ? -3.860 -9.733 -14.468 1.00 94.50 198 ILE A O 1
ATOM 1549 N N . LYS A 1 199 ? -2.249 -10.811 -13.338 1.00 94.88 199 LYS A N 1
ATOM 1550 C CA . LYS A 1 199 ? -1.521 -11.314 -14.520 1.00 94.88 199 LYS A CA 1
ATOM 1551 C C . LYS A 1 199 ? -2.387 -12.091 -15.522 1.00 94.88 199 LYS A C 1
ATOM 1553 O O . LYS A 1 199 ? -2.100 -12.039 -16.712 1.00 94.88 199 LYS A O 1
ATOM 1558 N N . ASP A 1 200 ? -3.427 -12.777 -15.047 1.00 95.38 200 ASP A N 1
ATOM 1559 C CA . ASP A 1 200 ? -4.297 -13.633 -15.863 1.00 95.38 200 ASP A CA 1
ATOM 1560 C C . ASP A 1 200 ? -5.560 -12.887 -16.353 1.00 95.38 200 ASP A C 1
ATOM 1562 O O . ASP A 1 200 ? -6.417 -13.478 -17.002 1.00 95.38 200 ASP A O 1
ATOM 1566 N N . GLU A 1 201 ? -5.657 -11.578 -16.085 1.00 95.31 201 GLU A N 1
ATOM 1567 C CA . GLU A 1 201 ? -6.772 -10.702 -16.465 1.00 95.31 201 GLU A CA 1
ATOM 1568 C C . GLU A 1 201 ? -6.262 -9.546 -17.347 1.00 95.31 201 GLU A C 1
ATOM 1570 O O . GLU A 1 201 ? -5.987 -8.456 -16.836 1.00 95.31 201 GLU A O 1
ATOM 1575 N N . PRO A 1 202 ? -6.120 -9.727 -18.678 1.00 94.12 202 PRO A N 1
ATOM 1576 C CA . PRO A 1 202 ? -5.435 -8.766 -19.549 1.00 94.12 202 PRO A CA 1
ATOM 1577 C C . PRO A 1 202 ? -5.989 -7.339 -19.479 1.00 94.12 202 PRO A C 1
ATOM 1579 O O . PRO A 1 202 ? -5.226 -6.375 -19.440 1.00 94.12 202 PRO A O 1
ATOM 1582 N N . SER A 1 203 ? -7.315 -7.180 -19.413 1.00 95.88 203 SER A N 1
ATOM 1583 C CA . SER A 1 203 ? -7.938 -5.858 -19.288 1.00 95.88 203 SER A CA 1
ATOM 1584 C C . SER A 1 203 ? -7.562 -5.158 -17.982 1.00 95.88 203 SER A C 1
ATOM 1586 O O . SER A 1 203 ? -7.363 -3.944 -17.975 1.00 95.88 203 SER A O 1
ATOM 1588 N N . LEU A 1 204 ? -7.437 -5.908 -16.883 1.00 93.19 204 LEU A N 1
ATOM 1589 C CA . LEU A 1 204 ? -7.026 -5.364 -15.594 1.00 93.19 204 LEU A CA 1
ATOM 1590 C C . LEU A 1 204 ? -5.518 -5.108 -15.567 1.00 93.19 204 LEU A C 1
ATOM 1592 O O . LEU A 1 204 ? -5.110 -4.013 -15.190 1.00 93.19 204 LEU A O 1
ATOM 1596 N N . LEU A 1 205 ? -4.708 -6.070 -16.019 1.00 94.69 205 LEU A N 1
ATOM 1597 C CA . LEU A 1 205 ? -3.250 -5.963 -16.091 1.00 94.69 205 LEU A CA 1
ATOM 1598 C C . LEU A 1 205 ? -2.807 -4.738 -16.893 1.00 94.69 205 LEU A C 1
ATOM 1600 O O . LEU A 1 205 ? -1.929 -4.008 -16.446 1.00 94.69 205 LEU A O 1
ATOM 1604 N N . HIS A 1 206 ? -3.412 -4.498 -18.058 1.00 94.44 206 HIS A N 1
ATOM 1605 C CA . HIS A 1 206 ? -3.065 -3.361 -18.912 1.00 94.44 206 HIS A CA 1
ATOM 1606 C C . HIS A 1 206 ? -3.777 -2.064 -18.520 1.00 94.44 206 HIS A C 1
ATOM 1608 O O . HIS A 1 206 ? -3.331 -0.994 -18.912 1.00 94.44 206 HIS A O 1
ATOM 1614 N N . GLY A 1 207 ? -4.868 -2.131 -17.756 1.00 96.19 207 GLY A N 1
ATOM 1615 C CA . GLY A 1 207 ? -5.599 -0.948 -17.308 1.00 96.19 207 GLY A CA 1
ATOM 1616 C C . GLY A 1 207 ? -5.047 -0.368 -16.009 1.00 96.19 207 GLY A C 1
ATOM 1617 O O . GLY A 1 207 ? -4.664 0.799 -15.949 1.00 96.19 207 GLY A O 1
ATOM 1618 N N . ILE A 1 208 ? -5.003 -1.182 -14.951 1.00 93.25 208 ILE A N 1
ATOM 1619 C CA . ILE A 1 208 ? -4.794 -0.688 -13.587 1.00 93.25 208 ILE A CA 1
ATOM 1620 C C . ILE A 1 208 ? -3.377 -0.163 -13.358 1.00 93.25 208 ILE A C 1
ATOM 1622 O O . ILE A 1 208 ? -3.207 0.766 -12.577 1.00 93.25 208 ILE A O 1
ATOM 1626 N N . VAL A 1 209 ? -2.373 -0.689 -14.066 1.00 93.69 209 VAL A N 1
ATOM 1627 C CA . VAL A 1 209 ? -0.960 -0.272 -13.949 1.00 93.69 209 VAL A CA 1
ATOM 1628 C C . VAL A 1 209 ? -0.709 1.182 -14.365 1.00 93.69 209 VAL A C 1
ATOM 1630 O O . VAL A 1 209 ? 0.345 1.726 -14.053 1.00 93.69 209 VAL A O 1
ATOM 1633 N N . HIS A 1 210 ? -1.671 1.823 -15.035 1.00 94.62 210 HIS A N 1
ATOM 1634 C CA . HIS A 1 210 ? -1.648 3.257 -15.341 1.00 94.62 210 HIS A CA 1
ATOM 1635 C C . HIS A 1 210 ? -2.249 4.130 -14.229 1.00 94.62 210 HIS A C 1
ATOM 1637 O O . HIS A 1 210 ? -2.272 5.353 -14.353 1.00 94.62 210 HIS A O 1
ATOM 1643 N N . THR A 1 211 ? -2.751 3.521 -13.152 1.00 94.62 211 THR A N 1
ATOM 1644 C CA . THR A 1 211 ? -3.262 4.244 -11.985 1.00 94.62 211 THR A CA 1
ATOM 1645 C C . THR A 1 211 ? -2.100 4.912 -11.268 1.00 94.62 211 THR A C 1
ATOM 1647 O O . THR A 1 211 ? -1.090 4.267 -10.977 1.00 94.62 211 THR A O 1
ATOM 1650 N N . ASP A 1 212 ? -2.251 6.200 -10.965 1.00 96.19 212 ASP A N 1
ATOM 1651 C CA . ASP A 1 212 ? -1.202 6.969 -10.308 1.00 96.19 212 ASP A CA 1
ATOM 1652 C C . ASP A 1 212 ? -0.760 6.308 -8.993 1.00 96.19 212 ASP A C 1
ATOM 1654 O O . ASP A 1 212 ? -1.573 5.796 -8.219 1.00 96.19 212 ASP A O 1
ATOM 1658 N N . ARG A 1 213 ? 0.556 6.308 -8.763 1.00 96.69 213 ARG A N 1
ATOM 1659 C CA . ARG A 1 213 ? 1.237 5.742 -7.584 1.00 96.69 213 ARG A CA 1
ATOM 1660 C C . ARG A 1 213 ? 1.053 4.239 -7.336 1.00 96.69 213 ARG A C 1
ATOM 1662 O O . ARG A 1 213 ? 1.607 3.746 -6.351 1.00 96.69 213 ARG A O 1
ATOM 1669 N N . LEU A 1 214 ? 0.349 3.499 -8.196 1.00 97.12 214 LEU A N 1
ATOM 1670 C CA . LEU A 1 214 ? 0.198 2.052 -8.047 1.00 97.12 214 LEU A CA 1
ATOM 1671 C C . LEU A 1 214 ? 1.518 1.327 -8.341 1.00 97.12 214 LEU A C 1
ATOM 1673 O O . LEU A 1 214 ? 2.107 1.486 -9.408 1.00 97.12 214 LEU A O 1
ATOM 1677 N N . VAL A 1 215 ? 1.959 0.476 -7.413 1.00 97.69 215 VAL A N 1
ATOM 1678 C CA . VAL A 1 215 ? 3.145 -0.374 -7.588 1.00 97.69 215 VAL A CA 1
ATOM 1679 C C . VAL A 1 215 ? 2.768 -1.844 -7.474 1.00 97.69 215 VAL A C 1
ATOM 1681 O O . VAL A 1 215 ? 2.323 -2.302 -6.425 1.00 97.69 215 VAL A O 1
ATOM 1684 N N . VAL A 1 216 ? 3.010 -2.598 -8.548 1.00 97.06 216 VAL A N 1
ATOM 1685 C CA . VAL A 1 216 ? 2.619 -4.015 -8.663 1.00 97.06 216 VAL A CA 1
ATOM 1686 C C . VAL A 1 216 ? 3.764 -5.007 -8.416 1.00 97.06 216 VAL A C 1
ATOM 1688 O O . VAL A 1 216 ? 3.645 -6.184 -8.746 1.00 97.06 216 VAL A O 1
ATOM 1691 N N . PHE A 1 217 ? 4.884 -4.539 -7.857 1.00 97.31 217 PHE A N 1
ATOM 1692 C CA . PHE A 1 217 ? 6.052 -5.361 -7.525 1.00 97.31 217 PHE A CA 1
ATOM 1693 C C . PHE A 1 217 ? 6.517 -5.157 -6.077 1.00 97.31 217 PHE A C 1
ATOM 1695 O O . PHE A 1 217 ? 6.220 -4.147 -5.435 1.00 97.31 217 PHE A O 1
ATOM 1702 N N . GLY A 1 218 ? 7.243 -6.143 -5.545 1.00 97.69 218 GLY A N 1
ATOM 1703 C CA . GLY A 1 218 ? 7.507 -6.307 -4.113 1.00 97.69 218 GLY A CA 1
ATOM 1704 C C . GLY A 1 218 ? 8.249 -5.170 -3.410 1.00 97.69 218 GLY A C 1
ATOM 1705 O O . GLY A 1 218 ? 9.036 -4.451 -4.018 1.00 97.69 218 GLY A O 1
ATOM 1706 N N . GLY A 1 219 ? 7.981 -5.025 -2.109 1.00 98.06 219 GLY A N 1
ATOM 1707 C CA . GLY A 1 219 ? 8.630 -4.075 -1.197 1.00 98.06 219 GLY A CA 1
ATOM 1708 C C . GLY A 1 219 ? 7.664 -3.213 -0.375 1.00 98.06 219 GLY A C 1
ATOM 1709 O O . GLY A 1 219 ? 8.103 -2.542 0.550 1.00 98.06 219 GLY A O 1
ATOM 1710 N N . GLY A 1 220 ? 6.363 -3.220 -0.679 1.00 98.69 220 GLY A N 1
ATOM 1711 C CA . GLY A 1 220 ? 5.317 -2.570 0.115 1.00 98.69 220 GLY A CA 1
ATOM 1712 C C . GLY A 1 220 ? 4.477 -3.572 0.904 1.00 98.69 220 GLY A C 1
ATOM 1713 O O . GLY A 1 220 ? 4.057 -4.588 0.346 1.00 98.69 220 GLY A O 1
ATOM 1714 N N . ILE A 1 221 ? 4.225 -3.298 2.186 1.00 98.75 221 ILE A N 1
ATOM 1715 C CA . ILE A 1 221 ? 3.446 -4.162 3.086 1.00 98.75 221 ILE A CA 1
ATOM 1716 C C . ILE A 1 221 ? 2.473 -3.303 3.916 1.00 98.75 221 ILE A C 1
ATOM 1718 O O . ILE A 1 221 ? 2.887 -2.291 4.489 1.00 98.75 221 ILE A O 1
ATOM 1722 N N . PRO A 1 222 ? 1.175 -3.659 3.982 1.00 98.38 222 PRO A N 1
ATOM 1723 C CA . PRO A 1 222 ? 0.200 -2.929 4.785 1.00 98.38 222 PRO A CA 1
ATOM 1724 C C . PRO A 1 222 ? 0.456 -3.136 6.279 1.00 98.38 222 PRO A C 1
ATOM 1726 O O . PRO A 1 222 ? 0.740 -4.249 6.720 1.00 98.38 222 PRO A O 1
ATOM 1729 N N . ILE A 1 223 ? 0.272 -2.083 7.068 1.00 98.12 223 ILE A N 1
ATOM 1730 C CA . ILE A 1 223 ? 0.335 -2.139 8.529 1.00 98.12 223 ILE A CA 1
ATOM 1731 C C . ILE A 1 223 ? -1.098 -2.285 9.033 1.00 98.12 223 ILE A C 1
ATOM 1733 O O . ILE A 1 223 ? -1.935 -1.411 8.799 1.00 98.12 223 ILE A O 1
ATOM 1737 N N . LYS A 1 224 ? -1.399 -3.407 9.693 1.00 94.31 224 LYS A N 1
ATOM 1738 C CA . LYS A 1 224 ? -2.759 -3.743 10.131 1.00 94.31 224 LYS A CA 1
ATOM 1739 C C . LYS A 1 224 ? -2.830 -3.913 11.643 1.00 94.31 224 LYS A C 1
ATOM 1741 O O . LYS A 1 224 ? -1.974 -4.569 12.226 1.00 94.31 224 LYS A O 1
ATOM 1746 N N . LEU A 1 225 ? -3.882 -3.383 12.263 1.00 90.00 225 LEU A N 1
ATOM 1747 C CA . LEU A 1 225 ? -4.186 -3.590 13.678 1.00 90.00 225 LEU A CA 1
ATOM 1748 C C . LEU A 1 225 ? -5.694 -3.712 13.874 1.00 90.00 225 LEU A C 1
ATOM 1750 O O . LEU A 1 225 ? -6.436 -2.838 13.444 1.00 90.00 225 LEU A O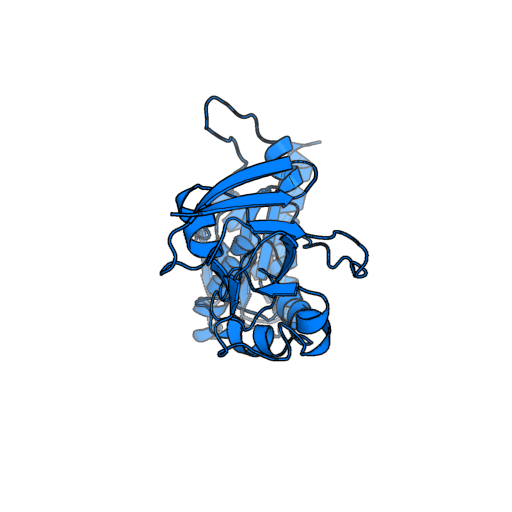 1
ATOM 1754 N N . ASN A 1 226 ? -6.148 -4.781 14.533 1.00 85.62 226 ASN A N 1
ATOM 1755 C CA . ASN A 1 226 ? -7.574 -5.022 14.811 1.00 85.62 226 ASN A CA 1
ATOM 1756 C C . ASN A 1 226 ? -8.456 -4.921 13.554 1.00 85.62 226 ASN A C 1
ATOM 1758 O O . ASN A 1 226 ? -9.470 -4.238 13.538 1.00 85.62 226 ASN A O 1
ATOM 1762 N N . GLY A 1 227 ? -8.003 -5.514 12.446 1.00 84.75 227 GLY A N 1
ATOM 1763 C CA . GLY A 1 227 ? -8.708 -5.447 11.163 1.00 84.75 227 GLY A CA 1
ATOM 1764 C C . GLY A 1 227 ? -8.584 -4.114 10.412 1.00 84.75 227 GLY A C 1
ATOM 1765 O O . GLY A 1 227 ? -8.825 -4.100 9.207 1.00 84.75 227 GLY A O 1
ATOM 1766 N N . PHE A 1 228 ? -8.145 -3.029 11.056 1.00 88.62 228 PHE A N 1
ATOM 1767 C CA . PHE A 1 228 ? -7.895 -1.744 10.402 1.00 88.62 228 PHE A CA 1
ATOM 1768 C C . PHE A 1 228 ? -6.552 -1.735 9.684 1.00 88.62 228 PHE A C 1
ATOM 1770 O O . PHE A 1 228 ? -5.556 -2.235 10.207 1.00 88.62 228 PHE A O 1
ATOM 1777 N N . ILE A 1 229 ? -6.513 -1.112 8.508 1.00 94.50 229 ILE A N 1
ATOM 1778 C CA . ILE A 1 229 ? -5.262 -0.677 7.889 1.00 94.50 229 ILE A CA 1
ATOM 1779 C C . ILE A 1 229 ? -4.913 0.658 8.538 1.00 94.50 229 ILE A C 1
ATOM 1781 O O . ILE A 1 229 ? -5.648 1.627 8.382 1.00 94.50 229 ILE A O 1
ATOM 1785 N N . ILE A 1 230 ? -3.823 0.687 9.299 1.00 95.88 230 ILE A N 1
ATOM 1786 C CA . ILE A 1 230 ? -3.375 1.886 10.023 1.00 95.88 230 ILE A CA 1
ATOM 1787 C C . ILE A 1 230 ? -2.207 2.590 9.320 1.00 95.88 230 ILE A C 1
ATOM 1789 O O . ILE A 1 230 ? -1.675 3.573 9.833 1.00 95.88 230 ILE A O 1
ATOM 1793 N N . GLY A 1 231 ? -1.770 2.048 8.179 1.00 97.81 231 GLY A N 1
ATOM 1794 C CA . GLY A 1 231 ? -0.657 2.564 7.399 1.00 97.81 231 GLY A CA 1
ATOM 1795 C C . GLY A 1 231 ? -0.065 1.555 6.423 1.00 97.81 231 GLY A C 1
ATOM 1796 O O . GLY A 1 231 ? -0.614 0.477 6.182 1.00 97.81 231 GLY A O 1
ATOM 1797 N N . GLY A 1 232 ? 1.100 1.898 5.887 1.00 98.62 232 GLY A N 1
ATOM 1798 C CA . GLY A 1 232 ? 1.881 1.045 4.995 1.00 98.62 232 GLY A CA 1
ATOM 1799 C C . GLY A 1 232 ? 3.371 1.327 5.129 1.00 98.62 232 GLY A C 1
ATOM 1800 O O . GLY A 1 232 ? 3.769 2.475 5.318 1.00 98.62 232 GLY A O 1
ATOM 1801 N N . ILE A 1 233 ? 4.194 0.286 5.022 1.00 98.88 233 ILE A N 1
ATOM 1802 C CA . ILE A 1 233 ? 5.648 0.399 4.865 1.00 98.88 233 ILE A CA 1
ATOM 1803 C C . ILE A 1 233 ? 6.013 0.093 3.413 1.00 98.88 233 ILE A C 1
ATOM 1805 O O . ILE A 1 233 ? 5.427 -0.798 2.805 1.00 98.88 233 ILE A O 1
ATOM 1809 N N . GLY A 1 234 ? 6.969 0.827 2.854 1.00 98.88 234 GLY A N 1
ATOM 1810 C CA . GLY A 1 234 ? 7.490 0.633 1.508 1.00 98.88 234 GLY A CA 1
ATOM 1811 C C . GLY A 1 234 ? 9.006 0.748 1.482 1.00 98.88 234 GLY A C 1
ATOM 1812 O O . GLY A 1 234 ? 9.570 1.690 2.032 1.00 98.88 234 GLY A O 1
ATOM 1813 N N . VAL A 1 235 ? 9.662 -0.211 0.835 1.00 98.88 235 VAL A N 1
ATOM 1814 C CA . VAL A 1 235 ? 11.117 -0.278 0.683 1.00 98.88 235 VAL A CA 1
ATOM 1815 C C . VAL A 1 235 ? 11.488 -0.398 -0.792 1.00 98.88 235 VAL A C 1
ATOM 1817 O O . VAL A 1 235 ? 10.820 -1.098 -1.558 1.00 98.88 235 VAL A O 1
ATOM 1820 N N . SER A 1 236 ? 12.540 0.312 -1.200 1.00 98.69 236 SER A N 1
ATOM 1821 C CA . SER A 1 236 ? 13.097 0.224 -2.551 1.00 98.69 236 SER A CA 1
ATOM 1822 C C . SER A 1 236 ? 14.600 0.473 -2.563 1.00 98.69 236 SER A C 1
ATOM 1824 O O . SER A 1 236 ? 15.070 1.447 -1.977 1.00 98.69 236 SER A O 1
ATOM 1826 N N . GLY A 1 237 ? 15.351 -0.342 -3.293 1.00 97.12 237 GLY A N 1
ATOM 1827 C CA . GLY A 1 237 ? 16.783 -0.130 -3.536 1.00 97.12 237 GLY A CA 1
ATOM 1828 C C . GLY A 1 237 ? 17.564 -1.412 -3.801 1.00 97.12 237 GLY A C 1
ATOM 1829 O O . GLY A 1 237 ? 18.598 -1.344 -4.460 1.00 97.12 237 GLY A O 1
ATOM 1830 N N . GLY A 1 238 ? 17.053 -2.559 -3.345 1.00 96.25 238 GLY A N 1
ATOM 1831 C CA . GLY A 1 238 ? 17.582 -3.878 -3.682 1.00 96.25 238 GLY A CA 1
ATOM 1832 C C . GLY A 1 238 ? 16.745 -4.593 -4.744 1.00 96.25 238 GLY A C 1
ATOM 1833 O O . GLY A 1 238 ? 15.980 -3.986 -5.496 1.00 96.25 238 GLY A O 1
ATOM 1834 N N . THR A 1 239 ? 16.876 -5.917 -4.791 1.00 98.00 239 THR A N 1
ATOM 1835 C CA . THR A 1 239 ? 15.923 -6.786 -5.493 1.00 98.00 239 THR A CA 1
ATOM 1836 C C . THR A 1 239 ? 14.564 -6.784 -4.785 1.00 98.00 239 THR A C 1
ATOM 1838 O O . THR A 1 239 ? 14.464 -6.433 -3.609 1.00 98.00 239 THR A O 1
ATOM 1841 N N . ALA A 1 240 ? 13.502 -7.228 -5.466 1.00 97.12 240 ALA A N 1
ATOM 1842 C CA . ALA A 1 240 ? 12.168 -7.294 -4.863 1.00 97.12 240 ALA A CA 1
ATOM 1843 C C . ALA A 1 240 ? 12.150 -8.116 -3.557 1.00 97.12 240 ALA A C 1
ATOM 1845 O O . ALA A 1 240 ? 11.549 -7.683 -2.576 1.00 97.12 240 ALA A O 1
ATOM 1846 N N . ASP A 1 241 ? 12.858 -9.247 -3.509 1.00 98.25 241 ASP A N 1
ATOM 1847 C CA . ASP A 1 241 ? 12.949 -10.087 -2.306 1.00 98.25 241 ASP A CA 1
ATOM 1848 C C . ASP A 1 241 ? 13.714 -9.398 -1.171 1.00 98.25 241 ASP A C 1
ATOM 1850 O O . ASP A 1 241 ? 13.328 -9.481 -0.004 1.00 98.25 241 ASP A O 1
ATOM 1854 N N . GLN A 1 242 ? 14.786 -8.676 -1.500 1.00 98.50 242 GLN A N 1
ATOM 1855 C CA . GLN A 1 242 ? 15.536 -7.878 -0.532 1.00 98.50 242 GLN A CA 1
ATOM 1856 C C . GLN A 1 242 ? 14.674 -6.753 0.054 1.00 98.50 242 GLN A C 1
ATOM 1858 O O . GLN A 1 242 ? 14.631 -6.586 1.274 1.00 98.50 242 GLN A O 1
ATOM 1863 N N . ASP A 1 243 ? 13.932 -6.039 -0.795 1.00 98.69 243 ASP A N 1
ATOM 1864 C CA . ASP A 1 243 ? 13.003 -4.996 -0.364 1.00 98.69 243 ASP A CA 1
ATOM 1865 C C . ASP A 1 243 ? 11.913 -5.571 0.561 1.00 98.69 243 ASP A C 1
ATOM 1867 O O . ASP A 1 243 ? 11.624 -4.995 1.612 1.00 98.69 243 ASP A O 1
ATOM 1871 N N . ILE A 1 244 ? 11.335 -6.731 0.213 1.00 98.81 244 ILE A N 1
ATOM 1872 C CA . ILE A 1 244 ? 10.345 -7.435 1.049 1.00 98.81 244 ILE A CA 1
ATOM 1873 C C . ILE A 1 244 ? 10.949 -7.815 2.404 1.00 98.81 244 ILE A C 1
ATOM 1875 O O . ILE A 1 244 ? 10.301 -7.617 3.434 1.00 98.81 244 ILE A O 1
ATOM 1879 N N . ASN A 1 245 ? 12.180 -8.328 2.430 1.00 98.75 245 ASN A N 1
ATOM 1880 C CA . ASN A 1 245 ? 12.859 -8.718 3.665 1.00 98.75 245 ASN A CA 1
ATOM 1881 C C . ASN A 1 245 ? 13.081 -7.522 4.602 1.00 98.75 245 ASN A C 1
ATOM 1883 O O . ASN A 1 245 ? 12.815 -7.623 5.802 1.00 98.75 245 ASN A O 1
ATOM 1887 N N . CYS A 1 246 ? 13.512 -6.380 4.064 1.00 98.81 246 CYS A N 1
ATOM 1888 C CA . CYS A 1 246 ? 13.674 -5.141 4.823 1.00 98.81 246 CYS A CA 1
ATOM 1889 C C . CYS A 1 246 ? 12.332 -4.585 5.324 1.00 98.81 246 CYS A C 1
ATOM 1891 O O . CYS A 1 246 ? 12.211 -4.251 6.503 1.00 98.81 246 CYS A O 1
ATOM 1893 N N . ALA A 1 247 ? 11.301 -4.542 4.473 1.00 98.75 247 ALA A N 1
ATOM 1894 C CA . ALA A 1 247 ? 9.964 -4.097 4.871 1.00 98.75 247 ALA A CA 1
ATOM 1895 C C . ALA A 1 247 ? 9.369 -4.995 5.972 1.00 98.75 247 ALA A C 1
ATOM 1897 O O . ALA A 1 247 ? 8.792 -4.510 6.946 1.00 98.75 247 ALA A O 1
ATOM 1898 N N . SER A 1 248 ? 9.568 -6.311 5.855 1.00 98.69 248 SER A N 1
ATOM 1899 C CA . SER A 1 248 ? 9.113 -7.295 6.842 1.00 98.69 248 SER A CA 1
ATOM 1900 C C . SER A 1 248 ? 9.841 -7.152 8.178 1.00 98.69 248 SER A C 1
ATOM 1902 O O . SER A 1 248 ? 9.227 -7.340 9.225 1.00 98.69 248 SER A O 1
ATOM 1904 N N . ALA A 1 249 ? 11.134 -6.807 8.172 1.00 98.69 249 ALA A N 1
ATOM 1905 C CA . ALA A 1 249 ? 11.872 -6.511 9.400 1.00 98.69 249 ALA A CA 1
ATOM 1906 C C . ALA A 1 249 ? 11.264 -5.309 10.140 1.00 98.69 249 ALA A C 1
ATOM 1908 O O . ALA A 1 249 ? 10.977 -5.411 11.332 1.00 98.69 249 ALA A O 1
ATOM 1909 N N . GLY A 1 250 ? 10.953 -4.229 9.414 1.00 98.25 250 GLY A N 1
ATOM 1910 C CA . GLY A 1 250 ? 10.245 -3.079 9.975 1.00 98.25 250 GLY A CA 1
ATOM 1911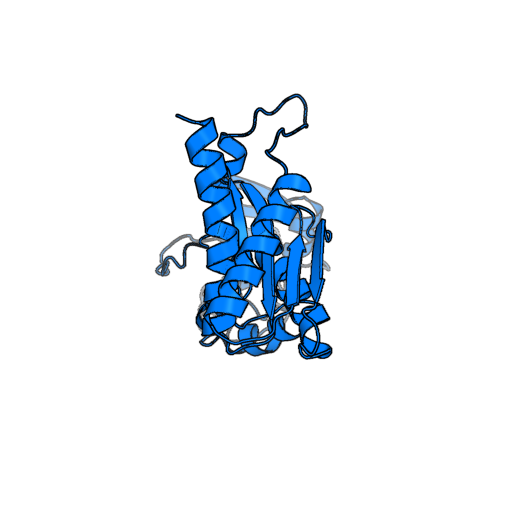 C C . GLY A 1 250 ? 8.877 -3.447 10.559 1.00 98.25 250 GLY A C 1
ATOM 1912 O O . GLY A 1 250 ? 8.565 -3.056 11.682 1.00 98.25 250 GLY A O 1
ATOM 1913 N N . LEU A 1 251 ? 8.076 -4.251 9.848 1.00 98.25 251 LEU A N 1
ATOM 1914 C CA . LEU A 1 251 ? 6.762 -4.693 10.337 1.00 98.25 251 LEU A CA 1
ATOM 1915 C C . LEU A 1 251 ? 6.853 -5.548 11.612 1.00 98.25 251 LEU A C 1
ATOM 1917 O O . LEU A 1 251 ? 6.049 -5.362 12.524 1.00 98.25 251 LEU A O 1
ATOM 1921 N N . LYS A 1 252 ? 7.854 -6.429 11.728 1.00 97.94 252 LYS A N 1
ATOM 1922 C CA . LYS A 1 252 ? 8.051 -7.268 12.925 1.00 97.94 252 LYS A CA 1
ATOM 1923 C C . LYS A 1 252 ? 8.242 -6.451 14.204 1.00 97.94 252 LYS A C 1
ATOM 1925 O O . LYS A 1 252 ? 7.778 -6.878 15.257 1.00 97.94 252 LYS A O 1
ATOM 1930 N N . VAL A 1 253 ? 8.883 -5.281 14.124 1.00 96.06 253 VAL A N 1
ATOM 1931 C CA . VAL A 1 253 ? 9.027 -4.372 15.278 1.00 96.06 253 VAL A CA 1
ATOM 1932 C C . VAL A 1 253 ? 7.678 -3.823 15.726 1.00 96.06 253 VAL A C 1
ATOM 1934 O O . VAL A 1 253 ? 7.415 -3.734 16.921 1.00 96.06 253 VAL A O 1
ATOM 1937 N N . PHE A 1 254 ? 6.798 -3.477 14.789 1.00 95.25 254 PHE A N 1
ATOM 1938 C CA . PHE A 1 254 ? 5.436 -3.085 15.139 1.00 95.25 254 PHE A CA 1
ATOM 1939 C C . PHE A 1 254 ? 4.690 -4.235 15.828 1.00 95.25 254 PHE A C 1
ATOM 1941 O O . PHE A 1 254 ? 4.109 -4.046 16.895 1.00 95.25 254 PHE A O 1
ATOM 1948 N N . GLU A 1 255 ? 4.761 -5.442 15.266 1.00 93.69 255 GLU A N 1
ATOM 1949 C CA . GLU A 1 255 ? 4.112 -6.623 15.841 1.00 93.69 255 GLU A CA 1
ATOM 1950 C C . GLU A 1 255 ? 4.633 -6.973 17.242 1.00 93.69 255 GLU A C 1
ATOM 1952 O O . GLU A 1 255 ? 3.848 -7.414 18.081 1.00 93.69 255 GLU A O 1
ATOM 1957 N N . SER A 1 256 ? 5.929 -6.785 17.519 1.00 93.94 256 SER A N 1
ATOM 1958 C CA . SER A 1 256 ? 6.495 -7.039 18.849 1.00 93.94 256 SER A CA 1
ATOM 1959 C C . SER A 1 256 ? 6.010 -6.017 19.878 1.00 93.94 256 SER A C 1
ATOM 1961 O O . SER A 1 256 ? 5.571 -6.419 20.951 1.00 93.94 256 SER A O 1
ATOM 1963 N N . ILE A 1 257 ? 5.986 -4.725 19.526 1.00 91.19 257 ILE A N 1
ATOM 1964 C CA . ILE A 1 257 ? 5.479 -3.649 20.399 1.00 91.19 257 ILE A CA 1
ATOM 1965 C C . ILE A 1 257 ? 4.026 -3.923 20.801 1.00 91.19 257 ILE A C 1
ATOM 1967 O O . ILE A 1 257 ? 3.680 -3.859 21.976 1.00 91.19 257 ILE A O 1
ATOM 1971 N N . ILE A 1 258 ? 3.178 -4.286 19.835 1.00 90.25 258 ILE A N 1
ATOM 1972 C CA . ILE A 1 258 ? 1.761 -4.566 20.103 1.00 90.25 258 ILE A CA 1
ATOM 1973 C C . ILE A 1 258 ? 1.570 -5.823 20.967 1.00 90.25 258 ILE A C 1
ATOM 1975 O O . ILE A 1 258 ? 0.609 -5.895 21.731 1.00 90.25 258 ILE A O 1
ATOM 1979 N N . LYS A 1 259 ? 2.451 -6.826 20.858 1.00 87.50 259 LYS A N 1
ATOM 1980 C CA . LYS A 1 259 ? 2.406 -8.022 21.719 1.00 87.50 259 LYS A CA 1
ATOM 1981 C C . LYS A 1 259 ? 2.803 -7.703 23.162 1.00 87.50 259 LYS A C 1
ATOM 1983 O O . LYS A 1 259 ? 2.154 -8.205 24.075 1.00 87.50 259 LYS A O 1
ATOM 1988 N N . GLU A 1 260 ? 3.824 -6.871 23.357 1.00 84.88 260 GLU A N 1
ATOM 1989 C CA . GLU A 1 260 ? 4.275 -6.421 24.681 1.00 84.88 260 GLU A CA 1
ATOM 1990 C C . GLU A 1 260 ? 3.194 -5.609 25.408 1.00 84.88 260 GLU A C 1
ATOM 1992 O O . GLU A 1 260 ? 2.956 -5.845 26.583 1.00 84.88 260 GLU A O 1
ATOM 1997 N N . GLU A 1 261 ? 2.474 -4.719 24.716 1.00 76.50 261 GLU A N 1
ATOM 1998 C CA . GLU A 1 261 ? 1.390 -3.919 25.321 1.00 76.50 261 GLU A CA 1
ATOM 1999 C C . GLU A 1 261 ? 0.130 -4.731 25.682 1.00 76.50 261 GLU A C 1
ATOM 2001 O O . GLU A 1 261 ? -0.751 -4.232 26.382 1.00 76.50 261 GLU A O 1
ATOM 2006 N N . ARG A 1 262 ? 0.010 -5.966 25.178 1.00 69.06 262 ARG A N 1
ATOM 2007 C CA . ARG A 1 262 ? -1.129 -6.869 25.426 1.00 69.06 262 ARG A CA 1
ATOM 2008 C C . ARG A 1 262 ? -0.836 -7.982 26.432 1.00 69.06 262 ARG A C 1
ATOM 2010 O O . ARG A 1 262 ? -1.758 -8.741 26.734 1.00 69.06 262 ARG A O 1
ATOM 2017 N N . SER A 1 263 ? 0.417 -8.116 26.866 1.00 54.19 263 SER A N 1
ATOM 2018 C CA . SER A 1 263 ? 0.865 -9.110 27.853 1.00 54.19 263 SER A CA 1
ATOM 2019 C C . SER A 1 263 ? 0.830 -8.518 29.256 1.00 54.19 263 SER A C 1
ATOM 2021 O O . SER A 1 263 ? 0.491 -9.278 30.187 1.00 54.19 263 SER A O 1
#

InterPro domains:
  IPR001041 2Fe-2S ferredoxin-type iron-sulfur binding domain [PF00111] (10-83)
  IPR001041 2Fe-2S ferredoxin-type iron-sulfur binding domain [PS51085] (2-97)
  IPR001041 2Fe-2S ferredoxin-type iron-sulfur binding domain [cd00207] (4-88)
  IPR005624 Corrinoid adenosyltransferase PduO/GlcC-like [PF03928] (126-251)
  IPR006058 2Fe-2S ferredoxin, iron-sulphur binding site [PS00197] (38-46)
  IPR012675 Beta-grasp domain superfamily [G3DSA:3.10.20.30] (1-105)
  IPR036010 2Fe-2S ferredoxin-like superfamily [SSF54292] (3-89)
  IPR038084 Corrinoid adenosyltransferase PduO/GlcC-like superfamily [G3DSA:3.30.450.150] (110-255)
  IPR038084 Corrinoid adenosyltransferase PduO/GlcC-like superfamily [SSF143744] (121-254)
  IPR052517 GlcG-related carbohydrate metabolism protein [PTHR34309] (123-262)